Protein AF-A0A7C3J7W1-F1 (afdb_monomer_lite)

Secondary structure (DSSP, 8-state):
--GGGGS-HHHHTT-S-SSSEEEEHHHHHHHHHHHHHTT-EEEEEEEEEEETTEEEEGGGS----TT-----EEE-PPPSSS-HHHHHHHHHHHHHHHHHHHHHHHHHH-SS-EEEEEEEE---TTHHHHHHHHHHH--TTSEEE--TT---EEEEEEEESS--SS--TT-EEEEEEEE-STT-EEEEEEEEGGGTEEEEEEEEGGGEEEEEEEEE--HHHHHHHTTPEEETTHHHHHHSS----S---

Radius of gyration: 20.28 Å; chains: 1; bounding box: 46×48×58 Å

pLDDT: mean 83.49, std 15.48, range [36.56, 98.0]

Sequence (249 aa):
MYPIEVLPENLRAKSYSSRYIVLDFTNALLAVDLLAAAGWAVWSWEGRVLVANELRTLHHIRYETKNNDLLWRFEVQWQSEESWNEYVARAAEMSRMTLQQTQELLNRLTDRAVYFKIEAFPPHPYLEKIKAILAQNFSEKNHLTVEAVTETVPLVAATARKATRSFSTGQLVYIYSVYWGMNEQAKVVGRFRRKHRWIKGVCPIVSLDNFRPKIVYNPNIIKKLADETINSFIFPRFFAMPAASEADE

Foldseek 3Di:
DALLVLDDPVLSVQAPDPRFRKHFLVSQLVSLVSCLVQLKFFFKKFKWFDDPNDTDGCVVVDPCDVVNDPPTMDGDDDDLPDDSNRRSVVRSVVCNVSSVVVVVVVVVVDPTTMIMTIAIFHDFPCPNVLVVCCVPAPDPVQKHAQAPPDQKDKWKKWAFCPDDPFHHHRFIWTFQDFDPPDQGKTFIWGQRPVVRAIDIDIDRVVRIAPIDIDIDRDSRVSVNRHRPMGGSVVVCVVNRDPHPPPPPD

Structure (mmCIF, N/CA/C/O backbone):
data_AF-A0A7C3J7W1-F1
#
_entry.id   AF-A0A7C3J7W1-F1
#
loop_
_atom_site.group_PDB
_atom_site.id
_atom_site.type_symbol
_atom_site.label_atom_id
_atom_site.label_alt_id
_atom_site.label_comp_id
_atom_site.label_asym_id
_atom_site.label_entity_id
_atom_site.label_seq_id
_atom_site.pdbx_PDB_ins_code
_atom_site.Cartn_x
_atom_site.Cartn_y
_atom_site.Cartn_z
_atom_site.occupancy
_atom_site.B_iso_or_equiv
_atom_site.auth_seq_id
_atom_site.auth_comp_id
_atom_site.auth_asym_id
_atom_site.auth_atom_id
_atom_site.pdbx_PDB_model_num
ATOM 1 N N . MET A 1 1 ? 2.624 -12.691 1.956 1.00 51.03 1 MET A N 1
ATOM 2 C CA . MET A 1 1 ? 3.145 -13.009 0.615 1.00 51.03 1 MET A CA 1
ATOM 3 C C . MET A 1 1 ? 3.599 -11.695 -0.027 1.00 51.03 1 MET A C 1
ATOM 5 O O . MET A 1 1 ? 2.950 -10.674 0.173 1.00 51.03 1 MET A O 1
ATOM 9 N N . TYR A 1 2 ? 4.774 -11.641 -0.642 1.00 65.69 2 TYR A N 1
ATOM 10 C CA . TYR A 1 2 ? 5.313 -10.429 -1.278 1.00 65.69 2 TYR A CA 1
ATOM 11 C C . TYR A 1 2 ? 4.874 -10.374 -2.753 1.00 65.69 2 TYR A C 1
ATOM 13 O O . TYR A 1 2 ? 4.731 -11.432 -3.359 1.00 65.69 2 TYR A O 1
ATOM 21 N N . PRO A 1 3 ? 4.699 -9.192 -3.385 1.00 67.19 3 PRO A N 1
ATOM 22 C CA . PRO A 1 3 ? 4.270 -9.098 -4.791 1.00 67.19 3 PRO A CA 1
ATOM 23 C C . PRO A 1 3 ? 5.140 -9.910 -5.763 1.00 67.19 3 PRO A C 1
ATOM 25 O O . PRO A 1 3 ? 4.659 -10.436 -6.759 1.00 67.19 3 PRO A O 1
ATOM 28 N N . ILE A 1 4 ? 6.428 -10.061 -5.445 1.00 75.88 4 ILE A N 1
ATOM 29 C CA . ILE A 1 4 ? 7.381 -10.856 -6.224 1.00 75.88 4 ILE A CA 1
ATOM 30 C C . ILE A 1 4 ? 7.061 -12.366 -6.251 1.00 75.88 4 ILE A C 1
ATOM 32 O O . ILE A 1 4 ? 7.442 -13.065 -7.189 1.00 75.88 4 ILE A O 1
ATOM 36 N N . GLU A 1 5 ? 6.329 -12.877 -5.260 1.00 80.62 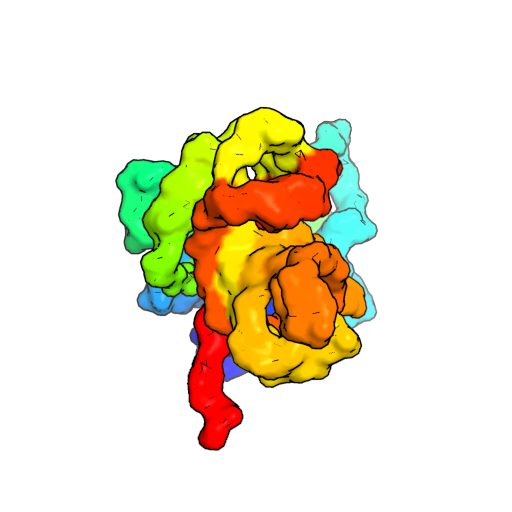5 GLU A N 1
ATOM 37 C CA . GLU A 1 5 ? 5.924 -14.287 -5.180 1.00 80.62 5 GLU A CA 1
ATOM 38 C C . GLU A 1 5 ? 4.798 -14.626 -6.170 1.00 80.62 5 GLU A C 1
ATOM 40 O O . GLU A 1 5 ? 4.592 -15.796 -6.481 1.00 80.62 5 GLU A O 1
ATOM 45 N N . VAL A 1 6 ? 4.122 -13.610 -6.716 1.00 78.88 6 VAL A N 1
ATOM 46 C CA . VAL A 1 6 ? 3.089 -13.755 -7.757 1.00 78.88 6 VAL A CA 1
ATOM 47 C C . VAL A 1 6 ? 3.712 -14.050 -9.121 1.00 78.88 6 VAL A C 1
ATOM 49 O O . VAL A 1 6 ? 3.080 -14.655 -9.983 1.00 78.88 6 VAL A O 1
ATOM 52 N N . LEU A 1 7 ? 4.962 -13.628 -9.333 1.00 84.12 7 LEU A N 1
ATOM 53 C CA . LEU A 1 7 ? 5.642 -13.837 -10.603 1.00 84.12 7 LEU A CA 1
ATOM 54 C C . LEU A 1 7 ? 6.106 -15.298 -10.741 1.00 84.12 7 LEU A C 1
ATOM 56 O O . LEU A 1 7 ? 6.576 -15.882 -9.752 1.00 84.12 7 LEU A O 1
ATOM 60 N N . PRO A 1 8 ? 6.050 -15.867 -11.964 1.00 87.31 8 PRO A N 1
ATOM 61 C CA . PRO A 1 8 ? 6.658 -17.154 -12.282 1.00 87.31 8 PRO A CA 1
ATOM 62 C C . PRO A 1 8 ? 8.126 -17.222 -11.842 1.00 87.31 8 PRO A C 1
ATOM 64 O O . PRO A 1 8 ? 8.843 -16.219 -11.884 1.00 87.31 8 PRO A O 1
ATOM 67 N N . GLU A 1 9 ? 8.591 -18.407 -11.437 1.00 88.50 9 GLU A N 1
ATOM 68 C CA . GLU A 1 9 ? 9.933 -18.604 -10.863 1.00 88.50 9 GLU A CA 1
ATOM 69 C C . GLU A 1 9 ? 11.056 -18.080 -11.772 1.00 88.50 9 GLU A C 1
ATOM 71 O O . GLU A 1 9 ? 11.971 -17.401 -11.308 1.00 88.50 9 GLU A O 1
ATOM 76 N N . ASN A 1 10 ? 10.944 -18.300 -13.084 1.00 89.00 10 ASN A N 1
ATOM 77 C CA . ASN A 1 10 ? 11.911 -17.821 -14.073 1.00 89.00 10 ASN A CA 1
ATOM 78 C C . ASN A 1 10 ? 12.010 -16.286 -14.139 1.00 89.00 10 ASN A C 1
ATOM 80 O O . ASN A 1 10 ? 13.062 -15.761 -14.497 1.00 89.00 10 ASN A O 1
ATOM 84 N N . LEU A 1 11 ? 10.932 -15.563 -13.831 1.00 87.88 11 LEU A N 1
ATOM 85 C CA . LEU A 1 11 ? 10.914 -14.102 -13.795 1.00 87.88 11 LEU A CA 1
ATOM 86 C C . LEU A 1 11 ? 11.359 -13.584 -12.425 1.00 87.88 11 LEU A C 1
ATOM 88 O O . LEU A 1 11 ? 12.126 -12.629 -12.343 1.00 87.88 11 LEU A O 1
ATOM 92 N N . ARG A 1 12 ? 10.955 -14.269 -11.352 1.00 87.69 12 ARG A N 1
ATOM 93 C CA . ARG A 1 12 ? 11.417 -14.009 -9.986 1.00 87.69 12 ARG A CA 1
ATOM 94 C C . ARG A 1 12 ? 12.936 -14.103 -9.868 1.00 87.69 12 ARG A C 1
ATOM 96 O O . ARG A 1 12 ? 13.549 -13.202 -9.307 1.00 87.69 12 ARG A O 1
ATOM 103 N N . ALA A 1 13 ? 13.540 -15.143 -10.443 1.00 88.25 13 ALA A N 1
ATOM 104 C CA . ALA A 1 13 ? 14.988 -15.358 -10.437 1.00 88.25 13 ALA A CA 1
ATOM 105 C C . ALA A 1 13 ? 15.775 -14.261 -11.177 1.00 88.25 13 ALA A C 1
ATOM 107 O O . ALA A 1 13 ? 16.958 -14.068 -10.914 1.00 88.25 13 ALA A O 1
ATOM 108 N N . LYS A 1 14 ? 15.122 -13.522 -12.084 1.00 88.50 14 LYS A N 1
ATOM 109 C CA . LYS A 1 14 ? 15.710 -12.365 -12.777 1.00 88.50 14 LYS A CA 1
ATOM 110 C C . LYS A 1 14 ? 15.598 -11.074 -11.975 1.00 88.50 14 LYS A C 1
ATOM 112 O O . LYS A 1 14 ? 16.162 -10.058 -12.381 1.00 88.50 14 LYS A O 1
ATOM 117 N N . SER A 1 15 ? 14.846 -11.077 -10.876 1.00 87.44 15 SER A N 1
ATOM 118 C CA . SER A 1 15 ? 14.685 -9.873 -10.087 1.00 87.44 15 SER A CA 1
ATOM 119 C C . SER A 1 15 ? 15.935 -9.568 -9.276 1.00 87.44 15 SER A C 1
ATOM 121 O O . SER A 1 15 ? 16.472 -10.421 -8.578 1.00 87.44 15 SER A O 1
ATOM 123 N N . TYR A 1 16 ? 16.361 -8.309 -9.306 1.00 83.69 16 TYR A N 1
ATOM 124 C CA . TYR A 1 16 ? 17.513 -7.844 -8.535 1.00 83.69 16 TYR A CA 1
ATOM 125 C C . TYR A 1 16 ? 17.173 -7.572 -7.055 1.00 83.69 16 TYR A C 1
ATOM 127 O O . TYR A 1 16 ? 17.985 -7.052 -6.292 1.00 83.69 16 TYR A O 1
ATOM 135 N N . SER A 1 17 ? 15.947 -7.862 -6.620 1.00 80.56 17 SER A N 1
ATOM 136 C CA . SER A 1 17 ? 15.544 -7.746 -5.224 1.00 80.56 17 SER A CA 1
ATOM 137 C C . SER A 1 17 ? 14.772 -8.987 -4.807 1.00 80.56 17 SER A C 1
ATOM 139 O O . SER A 1 17 ? 13.891 -9.444 -5.517 1.00 80.56 17 SER A O 1
ATOM 141 N N . SER A 1 18 ? 15.064 -9.502 -3.614 1.00 75.06 18 SER A N 1
ATOM 142 C CA . SER A 1 18 ? 14.285 -10.580 -2.993 1.00 75.06 18 SER A CA 1
ATOM 143 C C . SER A 1 18 ? 12.963 -10.098 -2.385 1.00 75.06 18 SER A C 1
ATOM 145 O O . SER A 1 18 ? 12.137 -10.910 -1.987 1.00 75.06 18 SER A O 1
ATOM 147 N N . ARG A 1 19 ? 12.762 -8.776 -2.286 1.00 70.62 19 ARG A N 1
ATOM 148 C CA . ARG A 1 19 ? 11.608 -8.159 -1.614 1.00 70.62 19 ARG A CA 1
ATOM 149 C C . ARG A 1 19 ? 10.673 -7.427 -2.572 1.00 70.62 19 ARG A C 1
ATOM 151 O O . ARG A 1 19 ? 9.467 -7.401 -2.346 1.00 70.62 19 ARG A O 1
ATOM 158 N N . TYR A 1 20 ? 11.227 -6.793 -3.599 1.00 83.00 20 TYR A N 1
ATOM 159 C CA . TYR A 1 20 ? 10.482 -5.997 -4.572 1.00 83.00 20 TYR A CA 1
ATOM 160 C C . TYR A 1 20 ? 10.655 -6.584 -5.967 1.00 83.00 20 TYR A C 1
ATOM 162 O O . TYR A 1 20 ? 11.687 -7.174 -6.255 1.00 83.00 20 TYR A O 1
ATOM 170 N N . ILE A 1 21 ? 9.692 -6.357 -6.857 1.00 86.69 21 ILE A N 1
ATOM 171 C CA . ILE A 1 21 ? 9.855 -6.699 -8.271 1.00 86.69 21 ILE A CA 1
ATOM 172 C C . ILE A 1 21 ? 10.777 -5.650 -8.887 1.00 86.69 21 ILE A C 1
ATOM 174 O O . ILE A 1 21 ? 10.334 -4.547 -9.170 1.00 86.69 21 ILE A O 1
ATOM 178 N N . VAL A 1 22 ? 12.061 -5.959 -9.044 1.00 90.38 22 VAL A N 1
ATOM 179 C CA . VAL A 1 22 ? 13.037 -5.091 -9.723 1.00 90.38 22 VAL A CA 1
ATOM 180 C C . VAL A 1 22 ? 13.587 -5.812 -10.944 1.00 90.38 22 VAL A C 1
ATOM 182 O O . VAL A 1 22 ? 14.320 -6.783 -10.774 1.00 90.38 22 VAL A O 1
ATOM 185 N N . LEU A 1 23 ? 13.212 -5.379 -12.146 1.00 91.94 23 LEU A N 1
ATOM 186 C CA . LEU A 1 23 ? 13.466 -6.083 -13.413 1.00 91.94 23 LEU A CA 1
ATOM 187 C C . LEU A 1 23 ? 13.994 -5.120 -14.483 1.00 91.94 23 LEU A C 1
ATOM 189 O O . LEU A 1 23 ? 13.759 -3.921 -14.386 1.00 91.94 23 LEU A O 1
ATOM 193 N N . ASP A 1 24 ? 14.701 -5.623 -15.498 1.00 94.19 24 ASP A N 1
ATOM 194 C CA . ASP A 1 24 ? 14.988 -4.828 -16.704 1.00 94.19 24 ASP A CA 1
ATOM 195 C C . ASP A 1 24 ? 13.696 -4.474 -17.461 1.00 94.19 24 ASP A C 1
ATOM 197 O O . ASP A 1 24 ? 12.627 -4.995 -17.152 1.00 94.19 24 ASP A O 1
ATOM 201 N N . PHE A 1 25 ? 13.785 -3.594 -18.460 1.00 95.00 25 PHE A N 1
ATOM 202 C CA . PHE A 1 25 ? 12.626 -3.112 -19.217 1.00 95.00 25 PHE A CA 1
ATOM 203 C C . PHE A 1 25 ? 11.728 -4.223 -19.780 1.00 95.00 25 PHE A C 1
ATOM 205 O O . PHE A 1 25 ? 10.517 -4.219 -19.556 1.00 95.00 25 PHE A O 1
ATOM 212 N N . THR A 1 26 ? 12.310 -5.191 -20.489 1.00 96.56 26 THR A N 1
ATOM 213 C CA . THR A 1 26 ? 11.551 -6.261 -21.150 1.00 96.56 26 THR A CA 1
ATOM 214 C C . THR A 1 26 ? 10.836 -7.131 -20.122 1.00 96.56 26 THR A C 1
ATOM 216 O O . THR A 1 26 ? 9.650 -7.431 -20.260 1.00 96.56 26 THR A O 1
ATOM 219 N N . ASN A 1 27 ? 11.542 -7.514 -19.057 1.00 95.94 27 ASN A N 1
ATOM 220 C CA . ASN A 1 27 ? 10.974 -8.315 -17.982 1.00 95.94 27 ASN A CA 1
ATOM 221 C C . ASN A 1 27 ? 9.975 -7.506 -17.129 1.00 95.94 27 ASN A C 1
ATOM 223 O O . ASN A 1 27 ? 9.023 -8.083 -16.611 1.00 95.94 27 ASN A O 1
ATOM 227 N N . ALA A 1 28 ? 10.146 -6.187 -17.011 1.00 95.06 28 ALA A N 1
ATOM 228 C CA . ALA A 1 28 ? 9.213 -5.290 -16.336 1.00 95.06 28 ALA A CA 1
ATOM 229 C C . ALA A 1 28 ? 7.872 -5.202 -17.079 1.00 95.06 28 ALA A C 1
ATOM 231 O O . ALA A 1 28 ? 6.830 -5.355 -16.447 1.00 95.06 28 ALA A O 1
ATOM 232 N N . LEU A 1 29 ? 7.880 -5.043 -18.408 1.00 97.06 29 LEU A N 1
ATOM 233 C CA . LEU A 1 29 ? 6.653 -5.090 -19.214 1.00 97.06 29 LEU A CA 1
ATOM 234 C C . LEU A 1 29 ? 5.936 -6.438 -19.069 1.00 97.06 29 LEU A C 1
ATOM 236 O O . LEU A 1 29 ? 4.740 -6.473 -18.790 1.00 97.06 29 LEU A O 1
ATOM 240 N N . LEU A 1 30 ? 6.685 -7.543 -19.151 1.00 96.06 30 LEU A N 1
ATOM 241 C CA . LEU A 1 30 ? 6.126 -8.878 -18.937 1.00 96.06 30 LEU A CA 1
ATOM 242 C C . LEU A 1 30 ? 5.522 -9.031 -17.531 1.00 96.06 30 LEU A C 1
ATOM 244 O O . LEU A 1 30 ? 4.460 -9.628 -17.376 1.00 96.06 30 LEU A O 1
ATOM 248 N N . ALA A 1 31 ? 6.174 -8.489 -16.500 1.00 94.00 31 ALA A N 1
ATOM 249 C CA . ALA A 1 31 ? 5.639 -8.507 -15.143 1.00 94.00 31 ALA A CA 1
ATOM 250 C C . ALA A 1 31 ? 4.326 -7.720 -15.039 1.00 94.00 31 ALA A C 1
ATOM 252 O O . ALA A 1 31 ? 3.397 -8.208 -14.402 1.00 94.00 31 ALA A O 1
ATOM 253 N N . VAL A 1 32 ? 4.223 -6.548 -15.681 1.00 95.38 32 VAL A N 1
ATOM 254 C CA . VAL A 1 32 ? 2.973 -5.768 -15.742 1.00 95.38 32 VAL A CA 1
ATOM 255 C C . VAL A 1 32 ? 1.844 -6.599 -16.352 1.00 95.38 32 VAL A C 1
ATOM 257 O O . VAL A 1 32 ? 0.756 -6.653 -15.781 1.00 95.38 32 VAL A O 1
ATOM 260 N N . ASP A 1 33 ? 2.111 -7.295 -17.457 1.00 95.56 33 ASP A N 1
ATOM 261 C CA . ASP A 1 33 ? 1.120 -8.132 -18.140 1.00 95.56 33 ASP A CA 1
ATOM 262 C C . ASP A 1 33 ? 0.659 -9.310 -17.281 1.00 95.56 33 ASP A C 1
ATOM 264 O O . ASP A 1 33 ? -0.541 -9.559 -17.151 1.00 95.56 33 ASP A O 1
ATOM 268 N N . LEU A 1 34 ? 1.605 -10.014 -16.656 1.00 92.69 34 LEU A N 1
ATOM 269 C CA . LEU A 1 34 ? 1.312 -11.157 -15.793 1.00 92.69 34 LEU A CA 1
ATOM 270 C C . LEU A 1 34 ? 0.530 -10.744 -14.542 1.00 92.69 34 LEU A C 1
ATOM 272 O O . LEU A 1 34 ? -0.404 -11.438 -14.145 1.00 92.69 34 LEU A O 1
ATOM 276 N N . LEU A 1 35 ? 0.881 -9.608 -13.937 1.00 91.88 35 LEU A N 1
ATOM 277 C CA . LEU A 1 35 ? 0.163 -9.060 -12.788 1.00 91.88 35 LEU A CA 1
ATOM 278 C C . LEU A 1 35 ? -1.268 -8.682 -13.174 1.00 91.88 35 LEU A C 1
ATOM 280 O O . LEU A 1 35 ? -2.208 -9.102 -12.501 1.00 91.88 35 LEU A O 1
ATOM 284 N N . ALA A 1 36 ? -1.445 -7.967 -14.285 1.00 93.38 36 ALA A N 1
ATOM 285 C CA . ALA A 1 36 ? -2.766 -7.584 -14.769 1.00 93.38 36 ALA A CA 1
ATOM 286 C C . ALA A 1 36 ? -3.639 -8.809 -15.083 1.00 93.38 36 ALA A C 1
ATOM 288 O O . ALA A 1 36 ? -4.796 -8.865 -14.670 1.00 93.38 36 ALA A O 1
ATOM 289 N N . ALA A 1 37 ? -3.070 -9.828 -15.738 1.00 91.00 37 ALA A N 1
ATOM 290 C CA . ALA A 1 37 ? -3.754 -11.091 -16.018 1.00 91.00 37 ALA A CA 1
ATOM 291 C C . ALA A 1 37 ? -4.154 -11.848 -14.737 1.00 91.00 37 ALA A C 1
ATOM 293 O O . ALA A 1 37 ? -5.185 -12.516 -14.712 1.00 91.00 37 ALA A O 1
ATOM 294 N N . ALA A 1 38 ? -3.378 -11.709 -13.658 1.00 87.69 38 ALA A N 1
ATOM 295 C CA . ALA A 1 38 ? -3.698 -12.248 -12.338 1.00 87.69 38 ALA A CA 1
ATOM 296 C C . ALA A 1 38 ? -4.688 -11.373 -11.535 1.00 87.69 38 ALA A C 1
ATOM 298 O O . ALA A 1 38 ? -4.980 -11.681 -10.378 1.00 87.69 38 ALA A O 1
ATOM 299 N N . GLY A 1 39 ? -5.185 -10.271 -12.108 1.00 88.62 39 GLY A N 1
ATOM 300 C CA . GLY A 1 39 ? -6.090 -9.331 -11.444 1.00 88.62 39 GLY A CA 1
ATOM 301 C C . GLY A 1 39 ? -5.401 -8.367 -10.475 1.00 88.62 39 GLY A C 1
ATOM 302 O O . GLY A 1 39 ? -6.080 -7.746 -9.657 1.00 88.62 39 GLY A O 1
ATOM 303 N N . TRP A 1 40 ? -4.072 -8.244 -10.532 1.00 90.00 40 TRP A N 1
ATOM 304 C CA . TRP A 1 40 ? -3.300 -7.317 -9.708 1.00 90.00 40 TRP A CA 1
ATOM 305 C C . TRP A 1 40 ? -3.162 -5.961 -10.397 1.00 90.00 40 TRP A C 1
ATOM 307 O O . TRP A 1 40 ? -2.763 -5.874 -11.556 1.00 90.00 40 TRP A O 1
ATOM 317 N N . ALA A 1 41 ? -3.428 -4.885 -9.661 1.00 89.31 41 ALA A N 1
ATOM 318 C CA . ALA A 1 41 ? -3.269 -3.529 -10.167 1.00 89.31 41 ALA A CA 1
ATOM 319 C C . ALA A 1 41 ? -1.825 -3.052 -9.970 1.00 89.31 41 ALA A C 1
ATOM 321 O O . ALA A 1 41 ? -1.357 -2.938 -8.833 1.00 89.31 41 ALA A O 1
ATOM 322 N N . VAL A 1 42 ? -1.124 -2.737 -11.062 1.00 89.69 42 VAL A N 1
ATOM 323 C CA . VAL A 1 42 ? 0.202 -2.098 -11.019 1.00 89.69 42 VAL A CA 1
ATOM 324 C C . VAL A 1 42 ? 0.032 -0.616 -10.697 1.00 89.69 42 VAL A C 1
ATOM 326 O O . VAL A 1 42 ? -0.175 0.211 -11.578 1.00 89.69 42 VAL A O 1
ATOM 329 N N . TRP A 1 43 ? 0.061 -0.284 -9.409 1.00 83.06 43 TRP A N 1
ATOM 330 C CA . TRP A 1 43 ? -0.249 1.067 -8.939 1.00 83.06 43 TRP A CA 1
ATOM 331 C C . TRP A 1 43 ? 0.932 2.030 -9.040 1.00 83.06 43 TRP A C 1
ATOM 333 O O . TRP A 1 43 ? 0.711 3.235 -9.110 1.00 83.06 43 TRP A O 1
ATOM 343 N N . SER A 1 44 ? 2.175 1.539 -9.006 1.00 84.81 44 SER A N 1
ATOM 344 C CA . SER A 1 44 ? 3.338 2.406 -9.145 1.00 84.81 44 SER A CA 1
ATOM 345 C C . SER A 1 44 ? 4.557 1.684 -9.699 1.00 84.81 44 SER A C 1
ATOM 347 O O . SER A 1 44 ? 4.703 0.465 -9.566 1.00 84.81 44 SER A O 1
ATOM 349 N N . TRP A 1 45 ? 5.462 2.450 -10.300 1.00 86.38 45 TRP A N 1
ATOM 350 C CA . TRP A 1 45 ? 6.794 1.967 -10.628 1.00 86.38 45 TRP A CA 1
ATOM 351 C C . TRP A 1 45 ? 7.841 3.073 -10.466 1.00 86.38 45 TRP A C 1
ATOM 353 O O . TRP A 1 45 ? 7.533 4.268 -10.459 1.00 86.38 45 TRP A O 1
ATOM 363 N N . GLU A 1 46 ? 9.093 2.654 -10.295 1.00 85.50 46 GLU A N 1
ATOM 364 C CA . GLU A 1 46 ? 10.243 3.532 -10.097 1.00 85.50 46 GLU A CA 1
ATOM 365 C C . GLU A 1 46 ? 11.437 3.076 -10.948 1.00 85.50 46 GLU A C 1
ATOM 367 O O . GLU A 1 46 ? 11.875 1.927 -10.849 1.00 85.50 46 GLU A O 1
ATOM 372 N N . GLY A 1 47 ? 11.997 3.987 -11.749 1.00 79.06 47 GLY A N 1
ATOM 373 C CA . GLY A 1 47 ? 13.225 3.739 -12.511 1.00 79.06 47 GLY A CA 1
ATOM 374 C C . GLY A 1 47 ? 14.473 3.692 -11.617 1.00 79.06 47 GLY A C 1
ATOM 375 O O . GLY A 1 47 ? 14.632 4.479 -10.683 1.00 79.06 47 GLY A O 1
ATOM 376 N N . ARG A 1 48 ? 15.392 2.769 -11.898 1.00 79.81 48 ARG A N 1
ATOM 377 C CA . ARG A 1 48 ? 16.656 2.553 -11.178 1.00 79.81 48 ARG A CA 1
ATOM 378 C C . ARG A 1 48 ? 17.783 2.327 -12.176 1.00 79.81 48 ARG A C 1
ATOM 380 O O . ARG A 1 48 ? 17.591 1.648 -13.175 1.00 79.81 48 ARG A O 1
ATOM 387 N N . VAL A 1 49 ? 18.966 2.861 -11.895 1.00 73.50 49 VAL A N 1
ATOM 388 C CA . VAL A 1 49 ? 20.151 2.657 -12.740 1.00 73.50 49 VAL A CA 1
ATOM 389 C C . VAL A 1 49 ? 21.170 1.846 -11.961 1.00 73.50 49 VAL A C 1
ATOM 391 O O . VAL A 1 49 ? 21.458 2.136 -10.797 1.00 73.50 49 VAL A O 1
ATOM 394 N N . LEU A 1 50 ? 21.714 0.817 -12.602 1.00 69.50 50 LEU A N 1
ATOM 395 C CA . LEU A 1 50 ? 22.767 0.002 -12.014 1.00 69.50 50 LEU A CA 1
ATOM 396 C C . LEU A 1 50 ? 24.115 0.716 -12.172 1.00 69.50 50 LEU A C 1
ATOM 398 O O . LEU A 1 50 ? 24.498 1.102 -13.277 1.00 69.50 50 LEU A O 1
ATOM 402 N N . VAL A 1 51 ? 24.846 0.895 -11.071 1.00 65.81 51 VAL A N 1
ATOM 403 C CA . VAL A 1 51 ? 26.182 1.506 -11.082 1.00 65.81 51 VAL A CA 1
ATOM 404 C C . VAL A 1 51 ? 27.148 0.565 -10.382 1.00 65.81 51 VAL A C 1
ATOM 406 O O . VAL A 1 51 ? 26.976 0.295 -9.201 1.00 65.81 51 VAL A O 1
ATOM 409 N N . ALA A 1 52 ? 28.165 0.081 -11.103 1.00 56.03 52 ALA A N 1
ATOM 410 C CA . ALA A 1 52 ? 29.277 -0.694 -10.538 1.00 56.03 52 ALA A CA 1
ATOM 411 C C . ALA A 1 52 ? 28.834 -1.842 -9.597 1.00 56.03 52 ALA A C 1
ATOM 413 O O . ALA A 1 52 ? 29.317 -1.951 -8.475 1.00 56.03 52 ALA A O 1
ATOM 414 N N . ASN A 1 53 ? 27.905 -2.689 -10.060 1.00 56.66 53 ASN A N 1
ATOM 415 C CA . ASN A 1 53 ? 27.301 -3.816 -9.324 1.00 56.66 53 ASN A CA 1
ATOM 416 C C . ASN A 1 53 ? 26.394 -3.451 -8.132 1.00 56.66 53 ASN A C 1
ATOM 418 O O . ASN A 1 53 ? 25.863 -4.346 -7.474 1.00 56.66 53 ASN A O 1
ATOM 422 N N . GLU A 1 54 ? 26.125 -2.168 -7.890 1.00 59.66 54 GLU A N 1
ATOM 423 C CA . GLU A 1 54 ? 25.131 -1.713 -6.917 1.00 59.66 54 GLU A CA 1
ATOM 424 C C . GLU A 1 54 ? 23.887 -1.170 -7.627 1.00 59.66 54 GLU A C 1
ATOM 426 O O . GLU A 1 54 ? 23.962 -0.267 -8.468 1.00 59.66 54 GLU A O 1
ATOM 431 N N . LEU A 1 55 ? 22.706 -1.675 -7.251 1.00 57.66 55 LEU A N 1
ATOM 432 C CA . LEU A 1 55 ? 21.460 -0.996 -7.594 1.00 57.66 55 LEU A CA 1
ATOM 433 C C . LEU A 1 55 ? 21.339 0.251 -6.733 1.00 57.66 55 LEU A C 1
ATOM 435 O O . LEU A 1 55 ? 21.028 0.172 -5.543 1.00 57.66 55 LEU A O 1
ATOM 439 N N . ARG A 1 56 ? 21.524 1.412 -7.352 1.00 54.66 56 ARG A N 1
ATOM 440 C CA . ARG A 1 56 ? 21.191 2.680 -6.719 1.00 54.66 56 ARG A CA 1
ATOM 441 C C . ARG A 1 56 ? 19.845 3.145 -7.234 1.00 54.66 56 ARG A C 1
ATOM 443 O O . ARG A 1 56 ? 19.582 3.208 -8.433 1.00 54.66 56 ARG A O 1
ATOM 450 N N . THR A 1 57 ? 18.967 3.459 -6.293 1.00 51.28 57 THR A N 1
ATOM 451 C CA . THR A 1 57 ? 17.724 4.157 -6.588 1.00 51.28 57 THR A CA 1
ATOM 452 C C . THR A 1 57 ? 18.060 5.466 -7.306 1.00 51.28 57 THR A C 1
ATOM 454 O O . THR A 1 57 ? 18.931 6.195 -6.828 1.00 51.28 57 THR A O 1
ATOM 457 N N . LEU A 1 58 ? 17.394 5.796 -8.419 1.00 47.72 58 LEU A N 1
ATOM 458 C CA . LEU A 1 58 ? 17.675 7.038 -9.160 1.00 47.72 58 LEU A CA 1
ATOM 459 C C . LEU A 1 58 ? 17.464 8.300 -8.309 1.00 47.72 58 LEU A C 1
ATOM 461 O O . LEU A 1 58 ? 18.097 9.312 -8.571 1.00 47.72 58 LEU A O 1
ATOM 465 N N . HIS A 1 59 ? 16.696 8.236 -7.215 1.00 36.56 59 HIS A N 1
ATOM 466 C CA . HIS A 1 59 ? 16.659 9.306 -6.209 1.00 36.56 59 HIS A CA 1
ATOM 467 C C . HIS A 1 59 ? 18.051 9.719 -5.687 1.00 36.56 59 HIS A C 1
ATOM 469 O O . HIS A 1 59 ? 18.243 10.874 -5.319 1.00 36.56 59 HIS A O 1
ATOM 475 N N . HIS A 1 60 ? 19.018 8.794 -5.661 1.00 39.03 60 HIS A N 1
ATOM 476 C CA . HIS A 1 60 ? 20.402 9.051 -5.250 1.00 39.03 60 HIS A CA 1
ATOM 477 C C . HIS A 1 60 ? 21.310 9.476 -6.412 1.00 39.03 60 HIS A C 1
ATOM 479 O O . HIS A 1 60 ? 22.370 10.050 -6.171 1.00 39.03 60 HIS A O 1
ATOM 485 N N . ILE A 1 61 ? 20.914 9.214 -7.660 1.00 45.81 61 ILE A N 1
ATOM 486 C CA . ILE A 1 61 ? 21.595 9.703 -8.862 1.00 45.81 61 ILE A CA 1
ATOM 487 C C . ILE A 1 61 ? 20.738 10.847 -9.397 1.00 45.81 61 ILE A C 1
ATOM 489 O O . ILE A 1 61 ? 19.953 10.690 -10.328 1.00 45.81 61 ILE A O 1
ATOM 493 N N . ARG A 1 62 ? 20.832 11.996 -8.728 1.00 44.69 62 ARG A N 1
ATOM 494 C CA . ARG A 1 62 ? 20.112 13.210 -9.110 1.00 44.69 62 ARG A CA 1
ATOM 495 C C . ARG A 1 62 ? 20.581 13.640 -10.504 1.00 44.69 62 ARG A C 1
ATOM 497 O O . ARG A 1 62 ? 21.615 14.284 -10.644 1.00 44.69 62 ARG A O 1
ATOM 504 N N . TYR A 1 63 ? 19.830 13.281 -11.538 1.00 46.69 63 TYR A N 1
ATOM 505 C CA . TYR A 1 63 ? 19.894 13.989 -12.810 1.00 46.69 63 TYR A CA 1
ATOM 506 C C . TYR A 1 63 ? 19.013 15.225 -12.644 1.00 46.69 63 TYR A C 1
ATOM 508 O O . TYR A 1 63 ? 17.807 15.172 -12.876 1.00 46.69 63 TYR A O 1
ATOM 516 N N . GLU A 1 64 ? 19.593 16.314 -12.137 1.00 39.38 64 GLU A N 1
ATOM 517 C CA . GLU A 1 64 ? 18.933 17.618 -12.165 1.00 39.38 64 GLU A CA 1
ATOM 518 C C . GLU A 1 64 ? 18.751 18.003 -13.635 1.00 39.38 64 GLU A C 1
ATOM 520 O O . GLU A 1 64 ? 19.687 18.398 -14.331 1.00 39.38 64 GLU A O 1
ATOM 525 N N . THR A 1 65 ? 17.530 17.839 -14.142 1.00 45.88 65 THR A N 1
ATOM 526 C CA . THR A 1 65 ? 17.125 18.565 -15.342 1.00 45.88 65 THR A CA 1
ATOM 527 C C . THR A 1 65 ? 17.131 20.057 -14.994 1.00 45.88 65 THR A C 1
ATOM 529 O O . THR A 1 65 ? 16.956 20.433 -13.833 1.00 45.88 65 THR A O 1
ATOM 532 N N . LYS A 1 66 ? 17.315 20.940 -15.985 1.00 43.69 66 LYS A N 1
ATOM 533 C CA . LYS A 1 66 ? 17.368 22.404 -15.772 1.00 43.69 66 LYS A CA 1
ATOM 534 C C . LYS A 1 66 ? 16.141 22.993 -15.042 1.00 43.69 66 LYS A C 1
ATOM 536 O O . LYS A 1 66 ? 16.215 24.133 -14.601 1.00 43.69 66 LYS A O 1
ATOM 541 N N . ASN A 1 67 ? 15.057 22.224 -14.893 1.00 43.62 67 ASN A N 1
ATOM 542 C CA . ASN A 1 67 ? 13.792 22.650 -14.295 1.00 43.62 67 ASN A CA 1
ATOM 543 C C . ASN A 1 67 ? 13.494 22.026 -12.918 1.00 43.62 67 ASN A C 1
ATOM 545 O O . ASN A 1 67 ? 12.425 22.273 -12.376 1.00 43.62 67 ASN A O 1
ATOM 549 N N . ASN A 1 68 ? 14.414 21.260 -12.317 1.00 44.31 68 ASN A N 1
ATOM 550 C CA . ASN A 1 68 ? 14.241 20.683 -10.971 1.00 44.31 68 ASN A CA 1
ATOM 551 C C . ASN A 1 68 ? 13.088 19.655 -10.819 1.00 44.31 68 ASN A C 1
ATOM 553 O O . ASN A 1 68 ? 12.745 19.279 -9.696 1.00 44.31 68 ASN A O 1
ATOM 557 N N . ASP A 1 69 ? 12.523 19.156 -11.923 1.00 39.00 69 ASP A N 1
ATOM 558 C CA . ASP A 1 69 ? 11.451 18.154 -11.903 1.00 39.00 69 ASP A CA 1
ATOM 559 C C . ASP A 1 69 ? 12.010 16.734 -11.681 1.00 39.00 69 ASP A C 1
ATOM 561 O O . ASP A 1 69 ? 12.771 16.193 -12.488 1.00 39.00 69 ASP A O 1
ATOM 565 N N . LEU A 1 70 ? 11.615 16.114 -10.564 1.00 46.31 70 LEU A N 1
ATOM 566 C CA . LEU A 1 70 ? 11.915 14.725 -10.193 1.00 46.31 70 LEU A CA 1
ATOM 567 C C . LEU A 1 70 ? 10.923 13.773 -10.882 1.00 46.31 70 LEU A C 1
ATOM 569 O O . LEU A 1 70 ? 9.882 13.432 -10.328 1.00 46.31 70 LEU A O 1
ATOM 573 N N . LEU A 1 71 ? 11.247 13.329 -12.093 1.00 51.88 71 LEU A N 1
ATOM 574 C CA . LEU A 1 71 ? 10.324 12.603 -12.973 1.00 51.88 71 LEU A CA 1
ATOM 575 C C . LEU A 1 71 ? 10.623 11.095 -13.042 1.00 51.88 71 LEU A C 1
ATOM 577 O O . LEU A 1 71 ? 10.964 10.593 -14.103 1.00 51.88 71 LEU A O 1
ATOM 581 N N . TRP A 1 72 ? 10.545 10.345 -11.934 1.00 64.62 72 TRP A N 1
ATOM 582 C CA . TRP A 1 72 ? 10.894 8.902 -11.989 1.00 64.62 72 TRP A CA 1
ATOM 583 C C . TRP A 1 72 ? 10.014 7.957 -11.175 1.00 64.62 72 TRP A C 1
ATOM 585 O O . TRP A 1 72 ? 10.281 6.756 -11.158 1.00 64.62 72 TRP A O 1
ATOM 595 N N . ARG A 1 73 ? 8.976 8.479 -10.514 1.00 72.94 73 ARG A N 1
ATOM 596 C CA . ARG A 1 73 ? 7.948 7.670 -9.861 1.00 72.94 73 ARG A CA 1
ATOM 597 C C . ARG A 1 73 ? 6.618 7.961 -10.525 1.00 72.94 73 ARG A C 1
ATOM 599 O O . ARG A 1 73 ? 6.155 9.098 -10.501 1.00 72.94 73 ARG A O 1
ATOM 606 N N . PHE A 1 74 ? 6.026 6.931 -11.101 1.00 78.75 74 PHE A N 1
ATOM 607 C CA . PHE A 1 74 ? 4.691 6.999 -11.663 1.00 78.75 74 PHE A CA 1
ATOM 608 C C . PHE A 1 74 ? 3.720 6.324 -10.703 1.00 78.75 74 PHE A C 1
ATOM 610 O O . PHE A 1 74 ? 4.023 5.246 -10.196 1.00 78.75 74 PHE A O 1
ATOM 617 N N . GLU A 1 75 ? 2.580 6.958 -10.442 1.00 81.50 75 GLU A N 1
ATOM 618 C CA . GLU A 1 75 ? 1.503 6.387 -9.638 1.00 81.50 75 GLU A CA 1
ATOM 619 C C . GLU A 1 75 ? 0.188 6.481 -10.410 1.00 81.50 75 GLU A C 1
ATOM 621 O O . GLU A 1 75 ? -0.192 7.552 -10.886 1.00 81.50 75 GLU A O 1
ATOM 626 N N . VAL A 1 76 ? -0.525 5.363 -10.505 1.00 81.00 76 VAL A N 1
ATOM 627 C CA . VAL A 1 76 ? -1.894 5.322 -11.010 1.00 81.00 76 VAL A CA 1
ATOM 628 C C . VAL A 1 76 ? -2.818 5.367 -9.809 1.00 81.00 76 VAL A C 1
ATOM 630 O O . VAL A 1 76 ? -2.851 4.442 -9.002 1.00 81.00 76 VAL A O 1
ATOM 633 N N . GLN A 1 77 ? -3.580 6.448 -9.684 1.00 79.25 77 GLN A N 1
ATOM 634 C CA . GLN A 1 77 ? -4.621 6.524 -8.668 1.00 79.25 77 GLN A CA 1
ATOM 635 C C . GLN A 1 77 ? -5.878 5.814 -9.151 1.00 79.25 77 GLN A C 1
ATOM 637 O O . GLN A 1 77 ? -6.276 5.954 -10.311 1.00 79.25 77 GLN A O 1
ATOM 642 N N . TRP A 1 78 ? -6.496 5.063 -8.245 1.00 74.69 78 TRP A N 1
ATOM 643 C CA . TRP A 1 78 ? -7.797 4.452 -8.470 1.00 74.69 78 TRP A CA 1
ATOM 644 C C . TRP A 1 78 ? -8.907 5.506 -8.359 1.00 74.69 78 TRP A C 1
ATOM 646 O O . TRP A 1 78 ? -8.910 6.316 -7.433 1.00 74.69 78 TRP A O 1
ATOM 656 N N . GLN A 1 79 ? -9.845 5.491 -9.297 1.00 78.38 79 GLN A N 1
ATOM 657 C CA . GLN A 1 79 ? -10.991 6.385 -9.397 1.00 78.38 79 GLN A CA 1
ATOM 658 C C . GLN A 1 79 ? -12.211 5.749 -8.718 1.00 78.38 79 GLN A C 1
ATOM 660 O O . GLN A 1 79 ? -12.382 4.529 -8.688 1.00 78.38 79 GLN A O 1
ATOM 665 N N . SER A 1 80 ? -13.076 6.568 -8.118 1.00 69.56 80 SER A N 1
ATOM 666 C CA . SER A 1 80 ? -14.223 6.069 -7.348 1.00 69.56 80 SER A CA 1
ATOM 667 C C . SER A 1 80 ? -15.218 5.281 -8.198 1.00 69.56 80 SER A C 1
ATOM 669 O O . SER A 1 80 ? -15.754 4.285 -7.712 1.00 69.56 80 SER A O 1
ATOM 671 N N . GLU A 1 81 ? -15.427 5.710 -9.442 1.00 83.25 81 GLU A N 1
ATOM 672 C CA . GLU A 1 81 ? -16.460 5.187 -10.344 1.00 83.25 81 GLU A CA 1
ATOM 673 C C . GLU A 1 81 ? -16.032 3.937 -11.118 1.00 83.25 81 GLU A C 1
ATOM 675 O O . GLU A 1 81 ? -16.888 3.212 -11.614 1.00 83.25 81 GLU A O 1
ATOM 680 N N . GLU A 1 82 ? -14.731 3.650 -11.197 1.00 83.38 82 GLU A N 1
ATOM 681 C CA . GLU A 1 82 ? -14.249 2.491 -11.944 1.00 83.38 82 GLU A CA 1
ATOM 682 C C . GLU A 1 82 ? -14.282 1.215 -11.086 1.00 83.38 82 GLU A C 1
ATOM 684 O O . GLU A 1 82 ? -13.954 1.205 -9.886 1.00 83.38 82 GLU A O 1
ATOM 689 N N . SER A 1 83 ? -14.655 0.109 -11.724 1.00 86.44 83 SER A N 1
ATOM 690 C CA . SER A 1 83 ? -14.544 -1.233 -11.163 1.00 86.44 83 SER A CA 1
ATOM 691 C C . SER A 1 83 ? -13.077 -1.633 -10.979 1.00 86.44 83 SER A C 1
ATOM 693 O O . SER A 1 83 ? -12.158 -1.057 -11.564 1.00 86.44 83 SER A O 1
ATOM 695 N N . TRP A 1 84 ? -12.830 -2.667 -10.170 1.00 86.00 84 TRP A N 1
ATOM 696 C CA . TRP A 1 84 ? -11.468 -3.175 -9.985 1.00 86.00 84 TRP A CA 1
ATOM 697 C C . TRP A 1 84 ? -10.837 -3.663 -11.296 1.00 86.00 84 TRP A C 1
ATOM 699 O O . TRP A 1 84 ? -9.672 -3.384 -11.553 1.00 86.00 84 TRP A O 1
ATOM 709 N N . ASN A 1 85 ? -11.602 -4.352 -12.145 1.00 90.00 85 ASN A N 1
ATOM 710 C CA . ASN A 1 85 ? -11.082 -4.872 -13.410 1.00 90.00 85 ASN A CA 1
ATOM 711 C C . ASN A 1 85 ? -10.724 -3.742 -14.387 1.00 90.00 85 ASN A C 1
ATOM 713 O O . ASN A 1 85 ? -9.683 -3.815 -15.039 1.00 90.00 85 ASN A O 1
ATOM 717 N N . GLU A 1 86 ? -11.543 -2.687 -14.453 1.00 91.44 86 GLU A N 1
ATOM 718 C CA . GLU A 1 86 ? -11.235 -1.485 -15.241 1.00 91.44 86 GLU A CA 1
ATOM 719 C C . GLU A 1 86 ? -9.966 -0.804 -14.727 1.00 91.44 86 GLU A C 1
ATOM 721 O O . GLU A 1 86 ? -9.080 -0.476 -15.517 1.00 91.44 86 GLU A O 1
ATOM 726 N N . TYR A 1 87 ? -9.822 -0.689 -13.405 1.00 89.81 87 TYR A N 1
ATOM 727 C CA . TYR A 1 87 ? -8.616 -0.139 -12.799 1.00 89.81 87 TYR A CA 1
ATOM 728 C C . TYR A 1 87 ? -7.369 -0.962 -13.100 1.00 89.81 87 TYR A C 1
ATOM 730 O O . TYR A 1 87 ? -6.347 -0.392 -13.466 1.00 89.81 87 TYR A O 1
ATOM 738 N N . VAL A 1 88 ? -7.433 -2.290 -12.980 1.00 90.75 88 VAL A N 1
ATOM 739 C CA . VAL A 1 88 ? -6.313 -3.184 -13.309 1.00 90.75 88 VAL A CA 1
ATOM 740 C C . VAL A 1 88 ? -5.889 -2.996 -14.765 1.00 90.75 88 VAL A C 1
ATOM 742 O O . VAL A 1 88 ? -4.700 -2.820 -15.036 1.00 90.75 88 VAL A O 1
ATOM 745 N N . ALA A 1 89 ? -6.850 -2.976 -15.694 1.00 94.56 89 ALA A N 1
ATOM 746 C CA . ALA A 1 89 ? -6.580 -2.785 -17.115 1.00 94.56 89 ALA A CA 1
ATOM 747 C C . ALA A 1 89 ? -5.938 -1.417 -17.394 1.00 94.56 89 ALA A C 1
ATOM 749 O O . ALA A 1 89 ? -4.878 -1.347 -18.020 1.00 94.56 89 ALA A O 1
ATOM 750 N N . ARG A 1 90 ? -6.526 -0.340 -16.860 1.00 94.19 90 ARG A N 1
ATOM 751 C CA . ARG A 1 90 ? -6.022 1.029 -17.019 1.00 94.19 90 ARG A CA 1
ATOM 752 C C . ARG A 1 90 ? -4.648 1.209 -16.381 1.00 94.19 90 ARG A C 1
ATOM 754 O O . ARG A 1 90 ? -3.762 1.815 -16.977 1.00 94.19 90 ARG A O 1
ATOM 761 N N . ALA A 1 91 ? -4.441 0.670 -15.183 1.00 92.12 91 ALA A N 1
ATOM 762 C CA . ALA A 1 91 ? -3.170 0.754 -14.477 1.00 92.12 91 ALA A CA 1
ATOM 763 C C . ALA A 1 91 ? -2.051 0.025 -15.233 1.00 92.12 91 ALA A C 1
ATOM 765 O O . ALA A 1 91 ? -0.935 0.541 -15.327 1.00 92.12 91 ALA A O 1
ATOM 766 N N . ALA A 1 92 ? -2.356 -1.130 -15.830 1.00 95.44 92 ALA A N 1
ATOM 767 C CA . ALA A 1 92 ? -1.427 -1.856 -16.685 1.00 95.44 92 ALA A CA 1
ATOM 768 C C . ALA A 1 92 ? -1.094 -1.069 -17.961 1.00 95.44 92 ALA A C 1
ATOM 770 O O . ALA A 1 92 ? 0.081 -0.894 -18.278 1.00 95.44 92 ALA A O 1
ATOM 771 N N . GLU A 1 93 ? -2.102 -0.541 -18.660 1.00 95.94 93 GLU A N 1
ATOM 772 C CA . GLU A 1 93 ? -1.917 0.280 -19.862 1.00 95.94 93 GLU A CA 1
ATOM 773 C C . GLU A 1 93 ? -1.050 1.515 -19.585 1.00 95.94 93 GLU A C 1
ATOM 775 O O . GLU A 1 93 ? -0.027 1.723 -20.245 1.00 95.94 93 GLU A O 1
ATOM 780 N N . MET A 1 94 ? -1.404 2.291 -18.558 1.00 91.81 94 MET A N 1
ATOM 781 C CA . MET A 1 94 ? -0.638 3.468 -18.163 1.00 91.81 94 MET A CA 1
ATOM 782 C C . MET A 1 94 ? 0.785 3.098 -17.733 1.00 91.81 94 MET A C 1
ATOM 784 O O . MET A 1 94 ? 1.728 3.818 -18.066 1.00 91.81 94 MET A O 1
ATOM 788 N N . SER A 1 95 ? 0.971 1.973 -17.036 1.00 92.44 95 SER A N 1
ATOM 789 C CA . SER A 1 95 ? 2.301 1.495 -16.648 1.00 92.44 95 SER A CA 1
ATOM 790 C C . SER A 1 95 ? 3.148 1.130 -17.863 1.00 92.44 95 SER A C 1
ATOM 792 O O . SER A 1 95 ? 4.294 1.555 -17.922 1.00 92.44 95 SER A O 1
ATOM 794 N N . ARG A 1 96 ? 2.605 0.425 -18.868 1.00 95.25 96 ARG A N 1
ATOM 795 C CA . ARG A 1 96 ? 3.341 0.121 -20.112 1.00 95.25 96 ARG A CA 1
ATOM 796 C C . ARG A 1 96 ? 3.787 1.392 -20.823 1.00 95.25 96 ARG A C 1
ATOM 798 O O . ARG A 1 96 ? 4.968 1.538 -21.130 1.00 95.25 96 ARG A O 1
ATOM 805 N N . MET A 1 97 ? 2.846 2.310 -21.051 1.00 93.75 97 MET A N 1
ATOM 806 C CA . MET A 1 97 ? 3.111 3.561 -21.758 1.00 93.75 97 MET A CA 1
ATOM 807 C C . MET A 1 97 ? 4.204 4.369 -21.053 1.00 93.75 97 MET A C 1
ATOM 809 O O . MET A 1 97 ? 5.160 4.815 -21.684 1.00 93.75 97 MET A O 1
ATOM 813 N N . THR A 1 98 ? 4.085 4.533 -19.736 1.00 91.38 98 THR A N 1
ATOM 814 C CA . THR A 1 98 ? 5.014 5.362 -18.963 1.00 91.38 98 THR A CA 1
ATOM 815 C C . THR A 1 98 ? 6.367 4.675 -18.753 1.00 91.38 98 THR A C 1
ATOM 817 O O . THR A 1 98 ? 7.390 5.344 -18.880 1.00 91.38 98 THR A O 1
ATOM 820 N N . LEU A 1 99 ? 6.419 3.347 -18.570 1.00 91.31 99 LEU A N 1
ATOM 821 C CA . LEU A 1 99 ? 7.672 2.577 -18.591 1.00 91.31 99 LEU A CA 1
ATOM 822 C C . LEU A 1 99 ? 8.409 2.751 -19.922 1.00 91.31 99 LEU A C 1
ATOM 824 O O . LEU A 1 99 ? 9.616 2.984 -19.924 1.00 91.31 99 LEU A O 1
ATOM 828 N N . GLN A 1 100 ? 7.695 2.665 -21.048 1.00 94.50 100 GLN A N 1
ATOM 829 C CA . GLN A 1 100 ? 8.286 2.830 -22.374 1.00 94.50 100 GLN A CA 1
ATOM 830 C C . GLN A 1 100 ? 8.842 4.245 -22.570 1.00 94.50 100 GLN A C 1
ATOM 832 O O . GLN A 1 100 ? 10.012 4.398 -22.921 1.00 94.50 100 GLN A O 1
ATOM 837 N N . GLN A 1 101 ? 8.047 5.276 -22.270 1.00 89.75 101 GLN A N 1
ATOM 838 C CA . GLN A 1 101 ? 8.488 6.673 -22.342 1.00 89.75 101 GLN A CA 1
ATOM 839 C C . GLN A 1 101 ? 9.728 6.919 -21.472 1.00 89.75 101 GLN A C 1
ATOM 841 O O . GLN A 1 101 ? 10.675 7.588 -21.889 1.00 89.75 101 GLN A O 1
ATOM 846 N N . THR A 1 102 ? 9.753 6.354 -20.264 1.00 88.06 102 THR A N 1
ATOM 847 C CA . THR A 1 102 ? 10.891 6.482 -19.352 1.00 88.06 102 THR A CA 1
ATOM 848 C C . THR A 1 102 ? 12.114 5.703 -19.818 1.00 88.06 102 THR A C 1
ATOM 850 O O . THR A 1 102 ? 13.219 6.230 -19.713 1.00 88.06 102 THR A O 1
ATOM 853 N N . GLN A 1 103 ? 11.955 4.505 -20.383 1.00 91.19 103 GLN A N 1
ATOM 854 C CA . GLN A 1 103 ? 13.067 3.758 -20.971 1.00 91.19 103 GLN A CA 1
ATOM 855 C C . GLN A 1 103 ? 13.691 4.525 -22.143 1.00 91.19 103 GLN A C 1
ATOM 857 O O . GLN A 1 103 ? 14.913 4.646 -22.218 1.00 91.19 103 GLN A O 1
ATOM 862 N N . GLU A 1 104 ? 12.868 5.076 -23.038 1.00 91.69 104 GLU A N 1
ATOM 863 C CA . GLU A 1 104 ? 13.330 5.884 -24.169 1.00 91.69 104 GLU A CA 1
ATOM 864 C C . GLU A 1 104 ? 14.075 7.139 -23.707 1.00 91.69 104 GLU A C 1
ATOM 866 O O . GLU A 1 104 ? 15.120 7.477 -24.265 1.00 91.69 104 GLU A O 1
ATOM 871 N N . LEU A 1 105 ? 13.570 7.811 -22.669 1.00 86.25 105 LEU A N 1
ATOM 872 C CA . LEU A 1 105 ? 14.235 8.960 -22.063 1.00 86.25 105 LEU A CA 1
ATOM 873 C C . LEU A 1 105 ? 15.581 8.564 -21.444 1.00 86.25 105 LEU A C 1
ATOM 875 O O . LEU A 1 105 ? 16.592 9.201 -21.729 1.00 86.25 105 LEU A O 1
ATOM 879 N N . LEU A 1 106 ? 15.618 7.512 -20.624 1.00 84.69 106 LEU A N 1
ATOM 880 C CA . LEU A 1 106 ? 16.838 7.085 -19.938 1.00 84.69 106 LEU A CA 1
ATOM 881 C C . LEU A 1 106 ? 17.907 6.591 -20.914 1.00 84.69 106 LEU A C 1
ATOM 883 O O . LEU A 1 106 ? 19.067 6.949 -20.738 1.00 84.69 106 LEU A O 1
ATOM 887 N N . ASN A 1 107 ? 17.526 5.902 -21.992 1.00 88.44 107 ASN A N 1
ATOM 888 C CA . ASN A 1 107 ? 18.448 5.518 -23.067 1.00 88.44 107 ASN A CA 1
ATOM 889 C C . ASN A 1 107 ? 19.139 6.721 -23.734 1.00 88.44 107 ASN A C 1
ATOM 891 O O . ASN A 1 107 ? 20.227 6.575 -24.283 1.00 88.44 107 ASN A O 1
ATOM 895 N N . ARG A 1 108 ? 18.523 7.914 -23.714 1.00 88.31 108 ARG A N 1
ATOM 896 C CA . ARG A 1 108 ? 19.145 9.151 -24.226 1.00 88.31 108 ARG A CA 1
ATOM 897 C C . ARG A 1 108 ? 20.065 9.816 -23.204 1.00 88.31 108 ARG A C 1
ATOM 899 O O . ARG A 1 108 ? 20.923 10.603 -23.589 1.00 88.31 108 ARG A O 1
ATOM 906 N N . LEU A 1 109 ? 19.853 9.552 -21.915 1.00 84.00 109 LEU A N 1
ATOM 907 C CA . LEU A 1 109 ? 20.550 10.215 -20.810 1.00 84.00 109 LEU A CA 1
ATOM 908 C C . LEU A 1 109 ? 21.719 9.395 -20.259 1.00 84.00 109 LEU A C 1
ATOM 910 O O . LEU A 1 109 ? 22.632 9.961 -19.659 1.00 84.00 109 LEU A O 1
ATOM 914 N N . THR A 1 110 ? 21.691 8.074 -20.418 1.00 83.50 110 THR A N 1
ATOM 915 C CA . THR A 1 110 ? 22.729 7.181 -19.914 1.00 83.50 110 THR A CA 1
ATOM 916 C C . THR A 1 110 ? 22.895 5.955 -20.806 1.00 83.50 110 THR A C 1
ATOM 918 O O . THR A 1 110 ? 21.945 5.440 -21.381 1.00 83.50 110 THR A O 1
ATOM 921 N N . ASP A 1 111 ? 24.130 5.474 -20.878 1.00 85.62 111 ASP A N 1
ATOM 922 C CA . ASP A 1 111 ? 24.546 4.197 -21.457 1.00 85.62 111 ASP A CA 1
ATOM 923 C C . ASP A 1 111 ? 24.404 3.016 -20.476 1.00 85.62 111 ASP A C 1
ATOM 925 O O . ASP A 1 111 ? 24.686 1.867 -20.817 1.00 85.62 111 ASP A O 1
ATOM 929 N N . ARG A 1 112 ? 23.995 3.286 -19.232 1.00 84.75 112 ARG A N 1
ATOM 930 C CA . ARG A 1 112 ? 23.889 2.284 -18.171 1.00 84.75 112 ARG A CA 1
ATOM 931 C C . ARG A 1 112 ? 22.593 1.491 -18.272 1.00 84.75 112 ARG A C 1
ATOM 933 O O . ARG A 1 112 ? 21.557 1.998 -18.692 1.00 84.75 112 ARG A O 1
ATOM 940 N N . ALA A 1 113 ? 22.642 0.258 -17.773 1.00 86.62 113 ALA A N 1
ATOM 941 C CA . ALA A 1 113 ? 21.460 -0.583 -17.648 1.00 86.62 113 ALA A CA 1
ATOM 942 C C . ALA A 1 113 ? 20.426 0.037 -16.690 1.00 86.62 113 ALA A C 1
ATOM 944 O O . ALA A 1 113 ? 20.744 0.434 -15.560 1.00 86.62 113 ALA A O 1
ATOM 945 N N . VAL A 1 114 ? 19.179 0.072 -17.156 1.00 87.00 114 VAL A N 1
ATOM 946 C CA . VAL A 1 114 ? 18.012 0.577 -16.431 1.00 87.00 114 VAL A CA 1
ATOM 947 C C . VAL A 1 114 ? 17.170 -0.600 -15.952 1.00 87.00 114 VAL A C 1
ATOM 949 O O . VAL A 1 114 ? 16.902 -1.543 -16.695 1.00 87.00 114 VAL A O 1
ATOM 952 N N . TYR A 1 115 ? 16.732 -0.513 -14.705 1.00 89.69 115 TYR A N 1
ATOM 953 C CA . TYR A 1 115 ? 15.829 -1.447 -14.055 1.00 89.69 115 TYR A CA 1
ATOM 954 C C . TYR A 1 115 ? 14.615 -0.693 -13.523 1.00 89.69 115 TYR A C 1
ATOM 956 O O . TYR A 1 115 ? 14.708 0.475 -13.156 1.00 89.69 115 TYR A O 1
ATOM 964 N N . PHE A 1 116 ? 13.484 -1.368 -13.410 1.00 89.56 116 PHE A N 1
ATOM 965 C CA . PHE A 1 116 ? 12.245 -0.808 -12.901 1.00 89.56 116 PHE A CA 1
ATOM 966 C C . PHE A 1 116 ? 11.806 -1.586 -11.678 1.00 89.56 116 PHE A C 1
ATOM 968 O O . PHE A 1 116 ? 11.652 -2.807 -11.720 1.00 89.56 116 PHE A O 1
ATOM 975 N N . LYS A 1 117 ? 11.611 -0.864 -10.577 1.00 89.81 117 LYS A N 1
ATOM 976 C CA . LYS A 1 117 ? 10.926 -1.382 -9.403 1.00 89.81 117 LYS A CA 1
ATOM 977 C C . LYS A 1 117 ? 9.426 -1.245 -9.638 1.00 89.81 117 LYS A C 1
ATOM 979 O O . LYS A 1 117 ? 8.932 -0.126 -9.685 1.00 89.81 117 LYS A O 1
ATOM 984 N N . ILE A 1 118 ? 8.720 -2.360 -9.747 1.00 90.81 118 ILE A N 1
ATOM 985 C CA . ILE A 1 118 ? 7.268 -2.422 -9.904 1.00 90.81 118 ILE A CA 1
ATOM 986 C C . ILE A 1 118 ? 6.635 -2.666 -8.539 1.00 90.81 118 ILE A C 1
ATOM 988 O O . ILE A 1 118 ? 7.066 -3.532 -7.772 1.00 90.81 118 ILE A O 1
ATOM 992 N N . GLU A 1 119 ? 5.582 -1.917 -8.247 1.00 87.44 119 GLU A N 1
ATOM 993 C CA . GLU A 1 119 ? 4.713 -2.160 -7.111 1.00 87.44 119 GLU A CA 1
ATOM 994 C C . GLU A 1 119 ? 3.299 -2.465 -7.622 1.00 87.44 119 GLU A C 1
ATOM 996 O O . GLU A 1 119 ? 2.769 -1.779 -8.496 1.00 87.44 119 GLU A O 1
ATOM 1001 N N . ALA A 1 120 ? 2.673 -3.503 -7.070 1.00 87.19 120 ALA A N 1
ATOM 1002 C CA . ALA A 1 120 ? 1.338 -3.937 -7.466 1.00 87.19 120 ALA A CA 1
ATOM 1003 C C . ALA A 1 120 ? 0.523 -4.406 -6.261 1.00 87.19 120 ALA A C 1
ATOM 1005 O O . ALA A 1 120 ? 1.094 -4.822 -5.249 1.00 87.19 120 ALA A O 1
ATOM 1006 N N . PHE A 1 121 ? -0.802 -4.343 -6.390 1.00 81.88 121 PHE A N 1
ATOM 1007 C CA . PHE A 1 121 ? -1.752 -4.706 -5.343 1.00 81.88 121 PHE A CA 1
ATOM 1008 C C . PHE A 1 121 ? -2.719 -5.798 -5.801 1.00 81.88 121 PHE A C 1
ATOM 1010 O O . PHE A 1 121 ? -3.212 -5.726 -6.927 1.00 81.88 121 PHE A O 1
ATOM 1017 N N . PRO A 1 122 ? -3.029 -6.778 -4.936 1.00 82.50 122 PRO A N 1
ATOM 1018 C CA . PRO A 1 122 ? -4.027 -7.792 -5.237 1.00 82.50 122 PRO A CA 1
ATOM 1019 C C . PRO A 1 122 ? -5.447 -7.211 -5.188 1.00 82.50 122 PRO A C 1
ATOM 1021 O O . PRO A 1 122 ? -5.670 -6.180 -4.542 1.00 82.50 122 PRO A O 1
ATOM 1024 N N . PRO A 1 123 ? -6.437 -7.906 -5.778 1.00 78.06 123 PRO A N 1
ATOM 1025 C CA . PRO A 1 123 ? -7.835 -7.644 -5.465 1.00 78.06 123 PRO A CA 1
ATOM 1026 C C . PRO A 1 123 ? -8.049 -7.833 -3.960 1.00 78.06 123 PRO A C 1
ATOM 1028 O O . PRO A 1 123 ? -7.676 -8.864 -3.396 1.00 78.06 123 PRO A O 1
ATOM 1031 N N . HIS A 1 124 ? -8.643 -6.842 -3.294 1.00 75.12 124 HIS A N 1
ATOM 1032 C CA . HIS A 1 124 ? -8.857 -6.896 -1.848 1.00 75.12 124 HIS A CA 1
ATOM 1033 C C . HIS A 1 124 ? -10.354 -6.991 -1.503 1.00 75.12 124 HIS A C 1
ATOM 1035 O O . HIS A 1 124 ? -11.134 -6.156 -1.953 1.00 75.12 124 HIS A O 1
ATOM 1041 N N . PRO A 1 125 ? -10.802 -7.917 -0.632 1.00 79.19 125 PRO A N 1
ATOM 1042 C CA . PRO A 1 125 ? -12.223 -8.030 -0.268 1.00 79.19 125 PRO A CA 1
ATOM 1043 C C . PRO A 1 125 ? -12.780 -6.788 0.451 1.00 79.19 125 PRO A C 1
ATOM 1045 O O . PRO A 1 125 ? -13.984 -6.560 0.490 1.00 79.19 125 PRO A O 1
ATOM 1048 N N . TYR A 1 126 ? -11.906 -5.969 1.039 1.00 83.44 126 TYR A N 1
ATOM 1049 C CA . TYR A 1 126 ? -12.286 -4.722 1.719 1.00 83.44 126 TYR A CA 1
ATOM 1050 C C . TYR A 1 126 ? -12.158 -3.467 0.863 1.00 83.44 126 TYR A C 1
ATOM 1052 O O . TYR A 1 126 ? -12.227 -2.364 1.397 1.00 83.44 126 TYR A O 1
ATOM 1060 N N . LEU A 1 127 ? -11.944 -3.619 -0.433 1.00 78.81 127 LEU A N 1
ATOM 1061 C CA . LEU A 1 127 ? -11.604 -2.523 -1.316 1.00 78.81 127 LEU A CA 1
ATOM 1062 C C . LEU A 1 127 ? -12.669 -1.403 -1.326 1.00 78.81 127 LEU A C 1
ATOM 1064 O O . LEU A 1 127 ? -12.343 -0.252 -1.035 1.00 78.81 127 LEU A O 1
ATOM 1068 N N . GLU A 1 128 ? -13.947 -1.746 -1.498 1.00 81.75 128 GLU A N 1
ATOM 1069 C CA . GLU A 1 128 ? -15.059 -0.779 -1.422 1.00 81.75 128 GLU A CA 1
ATOM 1070 C C . GLU A 1 128 ? -15.184 -0.126 -0.041 1.00 81.75 128 GLU A C 1
ATOM 1072 O O . GLU A 1 128 ? -15.460 1.065 0.102 1.00 81.75 128 GLU A O 1
ATOM 1077 N N . LYS A 1 129 ? -14.894 -0.887 1.017 1.00 87.38 129 LYS A N 1
ATOM 1078 C CA . LYS A 1 129 ? -14.889 -0.357 2.382 1.00 87.38 129 LYS A CA 1
ATOM 1079 C C . LYS A 1 129 ? -13.743 0.633 2.607 1.00 87.38 129 LYS A C 1
ATOM 1081 O O . LYS A 1 129 ? -13.919 1.603 3.339 1.00 87.38 129 LYS A O 1
ATOM 1086 N N . ILE A 1 130 ? -12.578 0.397 2.002 1.00 86.00 130 ILE A N 1
ATOM 1087 C CA . ILE A 1 130 ? -11.440 1.323 2.038 1.00 86.00 130 ILE A CA 1
ATOM 1088 C C . ILE A 1 130 ? -11.798 2.594 1.272 1.00 86.00 130 ILE A C 1
ATOM 1090 O O . ILE A 1 130 ? -11.607 3.668 1.829 1.00 86.00 130 ILE A O 1
ATOM 1094 N N . LYS A 1 131 ? -12.386 2.486 0.069 1.00 81.19 131 LYS A N 1
ATOM 1095 C CA . LYS A 1 131 ? -12.899 3.637 -0.698 1.00 81.19 131 LYS A CA 1
ATOM 1096 C C . LYS A 1 131 ? -13.824 4.505 0.146 1.00 81.19 131 LYS A C 1
ATOM 1098 O O . LYS A 1 131 ? -13.569 5.696 0.298 1.00 81.19 131 LYS A O 1
ATOM 1103 N N . ALA A 1 132 ? -14.846 3.895 0.745 1.00 86.75 132 ALA A N 1
ATOM 1104 C CA . ALA A 1 132 ? -15.806 4.607 1.581 1.00 86.75 132 ALA A CA 1
ATOM 1105 C C . ALA A 1 132 ? -15.122 5.313 2.763 1.00 86.75 132 ALA A C 1
ATOM 1107 O O . ALA A 1 132 ? -15.392 6.480 3.034 1.00 86.75 132 ALA A O 1
ATOM 1108 N N . ILE A 1 133 ? -14.183 4.635 3.435 1.00 89.31 133 ILE A N 1
ATOM 1109 C CA . ILE A 1 133 ? -13.408 5.226 4.532 1.00 89.31 133 ILE A CA 1
ATOM 1110 C C . ILE A 1 133 ? -12.574 6.416 4.055 1.00 89.31 133 ILE A C 1
ATOM 1112 O O . ILE A 1 133 ? -12.582 7.452 4.720 1.00 89.31 133 ILE A O 1
ATOM 1116 N N . LEU A 1 134 ? -11.860 6.271 2.938 1.00 87.12 134 LEU A N 1
ATOM 1117 C CA . LEU A 1 134 ? -10.999 7.314 2.392 1.00 87.12 134 LEU A CA 1
ATOM 1118 C C . LEU A 1 134 ? -11.820 8.546 2.002 1.00 87.12 134 LEU A C 1
ATOM 1120 O O . LEU A 1 134 ? -11.531 9.630 2.497 1.00 87.12 134 LEU A O 1
ATOM 1124 N N . ALA A 1 135 ? -12.886 8.360 1.222 1.00 85.44 135 ALA A N 1
ATOM 1125 C CA . ALA A 1 135 ? -13.743 9.445 0.752 1.00 85.44 135 ALA A CA 1
ATOM 1126 C C . ALA A 1 135 ? -14.462 10.186 1.892 1.00 85.44 135 ALA A C 1
ATOM 1128 O O . ALA A 1 135 ? -14.612 11.402 1.842 1.00 85.44 135 ALA A O 1
ATOM 1129 N N . GLN A 1 136 ? -14.902 9.468 2.930 1.00 88.81 136 GLN A N 1
ATOM 1130 C CA . GLN A 1 136 ? -15.661 10.068 4.029 1.00 88.81 136 GLN A CA 1
ATOM 1131 C C . GLN A 1 136 ? -14.776 10.785 5.059 1.00 88.81 136 GLN A C 1
ATOM 1133 O O . GLN A 1 136 ? -15.225 11.747 5.677 1.00 88.81 136 GLN A O 1
ATOM 1138 N N . ASN A 1 137 ? -13.557 10.294 5.308 1.00 89.00 137 ASN A N 1
ATOM 1139 C CA . ASN A 1 137 ? -12.790 10.690 6.498 1.00 89.00 137 ASN A CA 1
ATOM 1140 C C . ASN A 1 137 ? -11.487 11.431 6.195 1.00 89.00 137 ASN A C 1
ATOM 1142 O O . ASN A 1 137 ? -10.887 11.991 7.112 1.00 89.00 137 ASN A O 1
ATOM 1146 N N . PHE A 1 138 ? -11.012 11.409 4.953 1.00 87.00 138 PHE A N 1
ATOM 1147 C CA . PHE A 1 138 ? -9.761 12.056 4.581 1.00 87.00 138 PHE A CA 1
ATOM 1148 C C . PHE A 1 138 ? -10.049 13.147 3.554 1.00 87.00 138 PHE A C 1
ATOM 1150 O O . PHE A 1 138 ? -10.635 12.898 2.507 1.00 87.00 138 PHE A O 1
ATOM 1157 N N . SER A 1 139 ? -9.641 14.375 3.880 1.00 79.69 139 SER A N 1
ATOM 1158 C CA . SER A 1 139 ? -9.629 15.484 2.920 1.00 79.69 139 SER A CA 1
ATOM 1159 C C . SER A 1 139 ? -8.515 15.287 1.884 1.00 79.69 139 SER A C 1
ATOM 1161 O O . SER A 1 139 ? -7.699 14.369 2.006 1.00 79.69 139 SER A O 1
ATOM 1163 N N . GLU A 1 140 ? -8.397 16.210 0.924 1.00 72.56 140 GLU A N 1
ATOM 1164 C CA . GLU A 1 140 ? -7.295 16.266 -0.057 1.00 72.56 140 GLU A CA 1
ATOM 1165 C C . GLU A 1 140 ? -5.897 16.121 0.572 1.00 72.56 140 GLU A C 1
ATOM 1167 O O . GLU A 1 140 ? -4.948 15.674 -0.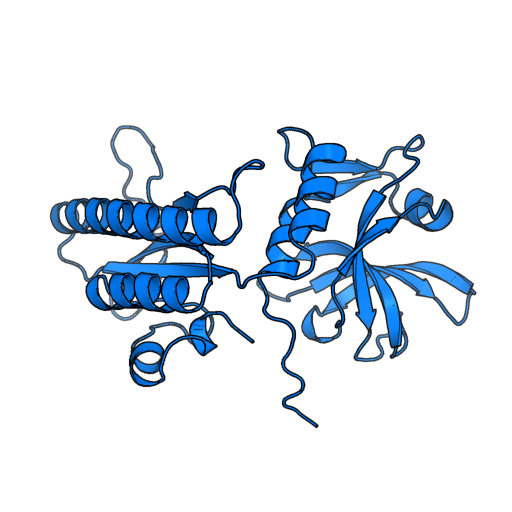069 1.00 72.56 140 GLU A O 1
ATOM 1172 N N . LYS A 1 141 ? -5.756 16.463 1.858 1.00 70.38 141 LYS A N 1
ATOM 1173 C CA . LYS A 1 141 ? -4.486 16.411 2.584 1.00 70.38 141 LYS A CA 1
ATOM 1174 C C . LYS A 1 141 ? -4.052 15.002 2.994 1.00 70.38 141 LYS A C 1
ATOM 1176 O O . LYS A 1 141 ? -3.001 14.890 3.608 1.00 70.38 141 LYS A O 1
ATOM 1181 N N . ASN A 1 142 ? -4.795 13.930 2.689 1.00 84.81 142 ASN A N 1
ATOM 1182 C CA . ASN A 1 142 ? -4.431 12.536 3.013 1.00 84.81 142 ASN A CA 1
ATOM 1183 C C . ASN A 1 142 ? -4.167 12.262 4.511 1.00 84.81 142 ASN A C 1
ATOM 1185 O O . ASN A 1 142 ? -3.656 11.197 4.871 1.00 84.81 142 ASN A O 1
ATOM 1189 N N . HIS A 1 143 ? -4.539 13.193 5.389 1.00 91.81 143 HIS A N 1
ATOM 1190 C CA . HIS A 1 143 ? -4.285 13.165 6.823 1.00 91.81 143 HIS A CA 1
ATOM 1191 C C . HIS A 1 143 ? -5.558 13.506 7.599 1.00 91.81 143 HIS A C 1
ATOM 1193 O O . HIS A 1 143 ? -6.329 14.372 7.186 1.00 91.81 143 HIS A O 1
ATOM 1199 N N . LEU A 1 144 ? -5.740 12.843 8.739 1.00 92.00 144 LEU A N 1
ATOM 1200 C CA . LEU A 1 144 ? -6.804 13.100 9.704 1.00 92.00 144 LEU A CA 1
ATOM 1201 C C . LEU A 1 144 ? -6.175 13.331 11.079 1.00 92.00 144 LEU A C 1
ATOM 1203 O O . LEU A 1 144 ? -5.520 12.434 11.609 1.00 92.00 144 LEU A O 1
ATOM 1207 N N . THR A 1 145 ? -6.383 14.508 11.663 1.00 94.31 145 THR A N 1
ATOM 1208 C CA . THR A 1 145 ? -6.022 14.777 13.061 1.00 94.31 145 THR A CA 1
ATOM 1209 C C . THR A 1 145 ? -7.203 14.415 13.950 1.00 94.31 145 THR A C 1
ATOM 1211 O O . THR A 1 145 ? -8.319 14.859 13.701 1.00 94.31 145 THR A O 1
ATOM 1214 N N . VAL A 1 146 ? -6.974 13.589 14.971 1.00 93.75 146 VAL A N 1
ATOM 1215 C CA . VAL A 1 146 ? -8.031 13.194 15.909 1.00 93.75 146 VAL A CA 1
ATOM 1216 C C . VAL A 1 146 ? -8.226 14.300 16.943 1.00 93.75 146 VAL A C 1
ATOM 1218 O O . VAL A 1 146 ? -7.390 14.498 17.825 1.00 93.75 146 VAL A O 1
ATOM 1221 N N . GLU A 1 147 ? -9.350 14.999 16.847 1.00 92.12 147 GLU A N 1
ATOM 1222 C CA . GLU A 1 147 ? -9.729 16.090 17.746 1.00 92.12 147 GLU A CA 1
ATOM 1223 C C . GLU A 1 147 ? -10.617 15.606 18.901 1.00 92.12 147 GLU A C 1
ATOM 1225 O O . GLU A 1 147 ? -11.219 14.531 18.849 1.00 92.12 147 GLU A O 1
ATOM 1230 N N . ALA A 1 148 ? -10.771 16.433 19.939 1.00 81.19 148 ALA A N 1
ATOM 1231 C CA . ALA A 1 148 ? -11.627 16.121 21.088 1.00 81.19 148 ALA A CA 1
ATOM 1232 C C . ALA A 1 148 ? -13.104 15.886 20.712 1.00 81.19 148 ALA A C 1
ATOM 1234 O O . ALA A 1 148 ? -13.791 15.129 21.395 1.00 81.19 148 ALA A O 1
ATOM 1235 N N . VAL A 1 149 ? -13.574 16.511 19.626 1.00 84.69 149 VAL A N 1
ATOM 1236 C CA . VAL A 1 149 ? -14.947 16.390 19.103 1.00 84.69 149 VAL A CA 1
ATOM 1237 C C . VAL A 1 149 ? -15.123 15.229 18.120 1.00 84.69 149 VAL A C 1
ATOM 1239 O O . VAL A 1 149 ? -16.214 15.019 17.601 1.00 84.69 149 VAL A O 1
ATOM 1242 N N . THR A 1 150 ? -14.063 14.469 17.837 1.00 90.81 150 THR A N 1
ATOM 1243 C CA . THR A 1 150 ? -14.122 13.377 16.861 1.00 90.81 150 THR A CA 1
ATOM 1244 C C . THR A 1 150 ? -14.992 12.235 17.390 1.00 90.81 150 THR A C 1
ATOM 1246 O O . THR A 1 150 ? -14.669 11.615 18.398 1.00 90.81 150 THR A O 1
ATOM 1249 N N . GLU A 1 151 ? -16.083 11.916 16.695 1.00 93.38 151 GLU A N 1
ATOM 1250 C CA . GLU A 1 151 ? -16.982 10.817 17.085 1.00 93.38 151 GLU A CA 1
ATOM 1251 C C . GLU A 1 151 ? -16.507 9.453 16.583 1.00 93.38 151 GLU A C 1
ATOM 1253 O O . GLU A 1 151 ? -16.767 8.415 17.200 1.00 93.38 151 GLU A O 1
ATOM 1258 N N . THR A 1 152 ? -15.808 9.445 15.446 1.00 95.19 152 THR A N 1
ATOM 1259 C CA . THR A 1 152 ? -15.362 8.220 14.787 1.00 95.19 152 THR A CA 1
ATOM 1260 C C . THR A 1 152 ? -13.962 8.379 14.232 1.00 95.19 152 THR A C 1
ATOM 1262 O O . THR A 1 152 ? -13.585 9.450 13.769 1.00 95.19 152 THR A O 1
ATOM 1265 N N . VAL A 1 153 ? -13.182 7.301 14.278 1.00 95.94 153 VAL A N 1
ATOM 1266 C CA . VAL A 1 153 ? -11.825 7.295 13.731 1.00 95.94 153 VAL A CA 1
ATOM 1267 C C . VAL A 1 153 ? -11.649 6.082 12.817 1.00 95.94 153 VAL A C 1
ATOM 1269 O O . VAL A 1 153 ? -11.829 4.946 13.278 1.00 95.94 153 VAL A O 1
ATOM 1272 N N . PRO A 1 154 ? -11.290 6.273 11.537 1.00 96.25 154 PRO A N 1
ATOM 1273 C CA . PRO A 1 154 ? -10.939 5.173 10.657 1.00 96.25 154 PRO A CA 1
ATOM 1274 C C . PRO A 1 154 ? -9.559 4.623 11.041 1.00 96.25 154 PRO A C 1
ATOM 1276 O O . PRO A 1 154 ? -8.572 5.352 11.083 1.00 96.25 154 PRO A O 1
ATOM 1279 N N . LEU A 1 155 ? -9.473 3.318 11.297 1.00 96.44 155 LEU A N 1
ATOM 1280 C CA . LEU A 1 155 ? -8.242 2.612 11.666 1.00 96.44 155 LEU A CA 1
ATOM 1281 C C . LEU A 1 155 ? -8.138 1.269 10.934 1.00 96.44 155 LEU A C 1
ATOM 1283 O O . LEU A 1 155 ? -9.122 0.746 10.404 1.00 96.44 155 LEU A O 1
ATOM 1287 N N . VAL A 1 156 ? -6.954 0.657 10.968 1.00 95.94 156 VAL A N 1
ATOM 1288 C CA . VAL A 1 156 ? -6.775 -0.740 10.549 1.00 95.94 156 VAL A CA 1
ATOM 1289 C C . VAL A 1 156 ? -6.825 -1.631 11.785 1.00 95.94 156 VAL A C 1
ATOM 1291 O O . VAL A 1 156 ? -5.967 -1.552 12.657 1.00 95.94 156 VAL A O 1
ATOM 1294 N N . ALA A 1 157 ? -7.846 -2.471 11.900 1.00 96.88 157 ALA A N 1
ATOM 1295 C CA . ALA A 1 157 ? -7.916 -3.480 12.948 1.00 96.88 157 ALA A CA 1
ATOM 1296 C C . ALA A 1 157 ? -7.042 -4.684 12.578 1.00 96.88 157 ALA A C 1
ATOM 1298 O O . ALA A 1 157 ? -7.038 -5.100 11.425 1.00 96.88 157 ALA A O 1
ATOM 1299 N N . ALA A 1 158 ? -6.355 -5.257 13.561 1.00 96.38 158 ALA A N 1
ATOM 1300 C CA . ALA A 1 158 ? -5.542 -6.460 13.414 1.00 96.38 158 ALA A CA 1
ATOM 1301 C C . ALA A 1 158 ? -5.622 -7.311 14.687 1.00 96.38 158 ALA A C 1
ATOM 1303 O O . ALA A 1 158 ? -6.028 -6.825 15.749 1.00 96.38 158 ALA A O 1
ATOM 1304 N N . THR A 1 159 ? -5.230 -8.574 14.595 1.00 96.75 159 THR A N 1
ATOM 1305 C CA . THR A 1 159 ? -5.128 -9.474 15.745 1.00 96.75 159 THR A CA 1
ATOM 1306 C C . THR A 1 159 ? -3.655 -9.796 16.007 1.00 96.75 159 THR A C 1
ATOM 1308 O O . THR A 1 159 ? -2.861 -9.954 15.087 1.00 96.75 159 THR A O 1
ATOM 1311 N N . ALA A 1 160 ? -3.243 -9.816 17.276 1.00 96.06 160 ALA A N 1
ATOM 1312 C CA . ALA A 1 160 ? -1.869 -10.149 17.643 1.00 96.06 160 ALA A CA 1
ATOM 1313 C C . ALA A 1 160 ? -1.622 -11.661 17.496 1.00 96.06 160 ALA A C 1
ATOM 1315 O O . ALA A 1 160 ? -2.170 -12.448 18.268 1.00 96.06 160 ALA A O 1
ATOM 1316 N N . ARG A 1 161 ? -0.763 -12.061 16.551 1.00 95.12 161 ARG A N 1
ATOM 1317 C CA . ARG A 1 161 ? -0.350 -13.458 16.321 1.00 95.12 161 ARG A CA 1
ATOM 1318 C C . ARG A 1 161 ? 0.662 -13.941 17.361 1.00 95.12 161 ARG A C 1
ATOM 1320 O O . ARG A 1 161 ? 0.640 -15.096 17.772 1.00 95.12 161 ARG A O 1
ATOM 1327 N N . LYS A 1 162 ? 1.552 -13.051 17.813 1.00 92.06 162 LYS A N 1
ATOM 1328 C CA . LYS A 1 162 ? 2.558 -13.339 18.849 1.00 92.06 162 LYS A CA 1
ATOM 1329 C C . LYS A 1 162 ? 2.343 -12.443 20.060 1.00 92.06 162 LYS A C 1
ATOM 1331 O O . LYS A 1 162 ? 2.093 -11.245 19.920 1.00 92.06 162 LYS A O 1
ATOM 1336 N N . ALA A 1 163 ? 2.477 -13.017 21.253 1.00 92.62 163 ALA A N 1
ATOM 1337 C CA . ALA A 1 163 ? 2.437 -12.244 22.482 1.00 92.62 163 ALA A CA 1
ATOM 1338 C C . ALA A 1 163 ? 3.600 -11.239 22.512 1.00 92.62 163 ALA A C 1
ATOM 1340 O O . ALA A 1 163 ? 4.747 -11.561 22.214 1.00 92.62 163 ALA A O 1
ATOM 1341 N N . THR A 1 164 ? 3.290 -10.009 22.897 1.00 90.31 164 THR A N 1
ATOM 1342 C CA . THR A 1 164 ? 4.261 -8.951 23.176 1.00 90.31 164 THR A CA 1
ATOM 1343 C C . THR A 1 164 ? 4.185 -8.590 24.656 1.00 90.31 164 THR A C 1
ATOM 1345 O O . THR A 1 164 ? 3.295 -9.037 25.380 1.00 90.31 164 THR A O 1
ATOM 1348 N N . ARG A 1 165 ? 5.070 -7.701 25.118 1.00 89.50 165 ARG A N 1
ATOM 1349 C CA . ARG A 1 165 ? 5.013 -7.167 26.490 1.00 89.50 165 ARG A CA 1
ATOM 1350 C C . ARG A 1 165 ? 3.649 -6.547 26.842 1.00 89.50 165 ARG A C 1
ATOM 1352 O O . ARG A 1 165 ? 3.261 -6.546 28.009 1.00 89.50 165 ARG A O 1
ATOM 1359 N N . SER A 1 166 ? 2.941 -6.012 25.846 1.00 91.38 166 SER A N 1
ATOM 1360 C CA . SER A 1 166 ? 1.716 -5.226 26.030 1.00 91.38 166 SER A CA 1
ATOM 1361 C C . SER A 1 166 ? 0.446 -5.918 25.536 1.00 91.38 166 SER A C 1
ATOM 1363 O O . SER A 1 166 ? -0.643 -5.520 25.942 1.00 91.38 166 SER A O 1
ATOM 1365 N N . PHE A 1 167 ? 0.548 -6.930 24.675 1.00 95.12 16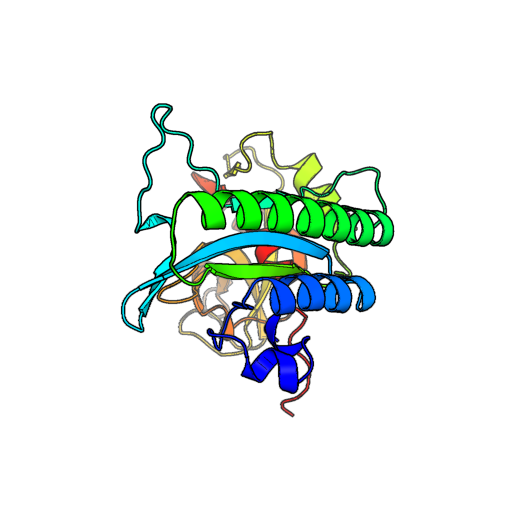7 PHE A N 1
ATOM 1366 C CA . PHE A 1 167 ? -0.609 -7.542 24.019 1.00 95.12 167 PHE A CA 1
ATOM 1367 C C . PHE A 1 167 ? -0.454 -9.059 23.968 1.00 95.12 167 PHE A C 1
ATOM 1369 O O . PHE A 1 167 ? 0.595 -9.558 23.570 1.00 95.12 167 PHE A O 1
ATOM 1376 N N . SER A 1 168 ? -1.487 -9.791 24.381 1.00 95.00 168 SER A N 1
ATOM 1377 C CA . SER A 1 168 ? -1.500 -11.258 24.332 1.00 95.00 168 SER A CA 1
ATOM 1378 C C . SER A 1 168 ? -1.843 -11.765 22.928 1.00 95.00 168 SER A C 1
ATOM 1380 O O . SER A 1 168 ? -2.495 -11.057 22.163 1.00 95.00 168 SER A O 1
ATOM 1382 N N . THR A 1 169 ? -1.482 -13.009 22.612 1.00 96.44 169 THR A N 1
ATOM 1383 C CA . THR A 1 169 ? -1.939 -13.683 21.386 1.00 96.44 169 THR A CA 1
ATOM 1384 C C . THR A 1 169 ? -3.474 -13.685 21.283 1.00 96.44 169 THR A C 1
ATOM 1386 O O . THR A 1 169 ? -4.178 -13.792 22.294 1.00 96.44 169 THR A O 1
ATOM 1389 N N . GLY A 1 170 ? -4.001 -13.513 20.067 1.00 96.00 170 GLY A N 1
ATOM 1390 C CA . GLY A 1 170 ? -5.434 -13.418 19.768 1.00 96.00 170 GLY A CA 1
ATOM 1391 C C . GLY A 1 170 ? -6.070 -12.079 20.159 1.00 96.00 170 GLY A C 1
ATOM 1392 O O . GLY A 1 170 ? -7.287 -11.911 20.087 1.00 96.00 170 GLY A O 1
ATOM 1393 N N . GLN A 1 171 ? -5.283 -11.108 20.625 1.00 96.81 171 GLN A N 1
ATOM 1394 C CA . GLN A 1 171 ? -5.817 -9.827 21.062 1.00 96.81 171 GLN A CA 1
ATOM 1395 C C . GLN A 1 171 ? -6.064 -8.869 19.889 1.00 96.81 171 GLN A C 1
ATOM 1397 O O . GLN A 1 171 ? -5.168 -8.618 19.089 1.00 96.81 171 GLN A O 1
ATOM 1402 N N . LEU A 1 172 ? -7.253 -8.256 19.860 1.00 97.31 172 LEU A N 1
ATOM 1403 C CA . LEU A 1 172 ? -7.586 -7.177 18.931 1.00 97.31 172 LEU A CA 1
ATOM 1404 C C . LEU A 1 172 ? -6.803 -5.898 19.255 1.00 97.31 172 LEU A C 1
ATOM 1406 O O . LEU A 1 172 ? -6.860 -5.380 20.380 1.00 97.31 172 LEU A O 1
ATOM 1410 N N . VAL A 1 173 ? -6.140 -5.362 18.237 1.00 97.75 173 VAL A N 1
ATOM 1411 C CA . VAL A 1 173 ? -5.459 -4.068 18.254 1.00 97.75 173 VAL A CA 1
ATOM 1412 C C . VAL A 1 173 ? -5.913 -3.215 17.068 1.00 97.75 173 VAL A C 1
ATOM 1414 O O . VAL A 1 173 ? -6.382 -3.733 16.055 1.00 97.75 173 VAL A O 1
ATOM 1417 N N . TYR A 1 174 ? -5.789 -1.897 17.200 1.00 98.00 174 TYR A N 1
ATOM 1418 C CA . TYR A 1 174 ? -6.103 -0.939 16.144 1.00 98.00 174 TYR A CA 1
ATOM 1419 C C . TYR A 1 174 ? -4.854 -0.152 15.780 1.00 98.00 174 TYR A C 1
ATOM 1421 O O . TYR A 1 174 ? -4.268 0.513 16.630 1.00 98.00 174 TYR A O 1
ATOM 1429 N N . ILE A 1 175 ? -4.444 -0.245 14.526 1.00 97.19 175 ILE A N 1
ATOM 1430 C CA . ILE A 1 175 ? -3.275 0.413 13.967 1.00 97.19 175 ILE A CA 1
ATOM 1431 C C . ILE A 1 175 ? -3.684 1.810 13.513 1.00 97.19 175 ILE A C 1
ATOM 1433 O O . ILE A 1 175 ? -4.634 1.961 12.743 1.00 97.19 175 ILE A O 1
ATOM 1437 N N . TYR A 1 176 ? -2.956 2.815 13.994 1.00 96.31 176 TYR A N 1
ATOM 1438 C CA . TYR A 1 176 ? -3.199 4.224 13.669 1.00 96.31 176 TYR A CA 1
ATOM 1439 C C . TYR A 1 176 ? -2.017 4.888 12.951 1.00 96.31 176 TYR A C 1
ATOM 1441 O O . TYR A 1 176 ? -2.156 5.975 12.401 1.00 96.31 176 TYR A O 1
ATOM 1449 N N . SER A 1 177 ? -0.845 4.246 12.939 1.00 94.81 177 SER A N 1
ATOM 1450 C CA . SER A 1 177 ? 0.341 4.716 12.220 1.00 94.81 177 SER A CA 1
ATOM 1451 C C . SER A 1 177 ? 1.328 3.563 12.011 1.00 94.81 177 SER A C 1
ATOM 1453 O O . SER A 1 177 ? 1.279 2.556 12.724 1.00 94.81 177 SER A O 1
ATOM 1455 N N . VAL A 1 178 ? 2.218 3.694 11.025 1.00 91.25 178 VAL A N 1
ATOM 1456 C CA . VAL A 1 178 ? 3.187 2.659 10.649 1.00 91.25 178 VAL A CA 1
ATOM 1457 C C . VAL A 1 178 ? 4.537 3.275 10.311 1.00 91.25 178 VAL A C 1
ATOM 1459 O O . VAL A 1 178 ? 4.617 4.262 9.581 1.00 91.25 178 VAL A O 1
ATOM 1462 N N . TYR A 1 179 ? 5.595 2.633 10.793 1.00 87.94 179 TYR A N 1
ATOM 1463 C CA . TYR A 1 179 ? 6.980 2.894 10.435 1.00 87.94 179 TYR A CA 1
ATOM 1464 C C . TYR A 1 179 ? 7.450 1.854 9.423 1.00 87.94 179 TYR A C 1
ATOM 1466 O O . TYR A 1 179 ? 7.890 0.757 9.778 1.00 87.94 179 TYR A O 1
ATOM 1474 N N . TRP A 1 180 ? 7.329 2.203 8.147 1.00 79.06 180 TRP A N 1
ATOM 1475 C CA . TRP A 1 180 ? 7.823 1.388 7.043 1.00 79.06 180 TRP A CA 1
ATOM 1476 C C . TRP A 1 180 ? 9.350 1.499 6.942 1.00 79.06 180 TRP A C 1
ATOM 1478 O O . TRP A 1 180 ? 9.902 2.583 7.114 1.00 79.06 180 TRP A O 1
ATOM 1488 N N . GLY A 1 181 ? 10.037 0.390 6.654 1.00 77.50 181 GLY A N 1
ATOM 1489 C CA . GLY A 1 181 ? 11.499 0.359 6.525 1.00 77.50 181 GLY A CA 1
ATOM 1490 C C . GLY A 1 181 ? 12.177 -0.395 7.668 1.00 77.50 181 GLY A C 1
ATOM 1491 O O . GLY A 1 181 ? 11.831 -1.545 7.913 1.00 77.50 181 GLY A O 1
ATOM 1492 N N . MET A 1 182 ? 13.140 0.246 8.340 1.00 56.06 182 MET A N 1
ATOM 1493 C CA . MET A 1 182 ? 14.169 -0.389 9.187 1.00 56.06 182 MET A CA 1
ATOM 1494 C C . MET A 1 182 ? 13.677 -1.340 10.293 1.00 56.06 182 MET A C 1
ATOM 1496 O O . MET A 1 182 ? 14.468 -2.162 10.726 1.00 56.06 182 MET A O 1
ATOM 1500 N N . ASN A 1 183 ? 12.419 -1.266 10.744 1.00 70.94 183 ASN A N 1
ATOM 1501 C CA . ASN A 1 183 ? 11.897 -2.160 11.790 1.00 70.94 183 ASN A CA 1
ATOM 1502 C C . ASN A 1 183 ? 10.441 -2.624 1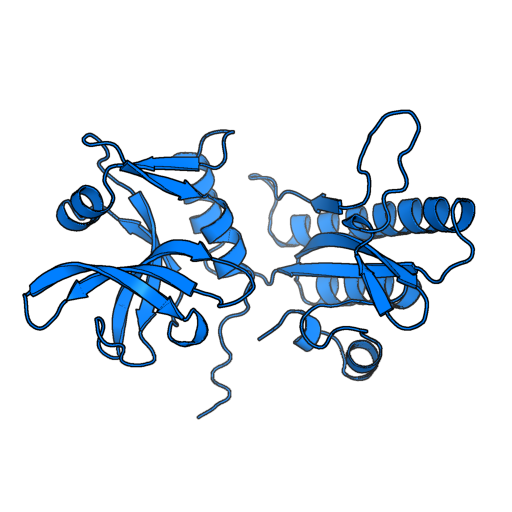1.579 1.00 70.94 183 ASN A C 1
ATOM 1504 O O . ASN A 1 183 ? 9.899 -3.261 12.478 1.00 70.94 183 ASN A O 1
ATOM 1508 N N . GLU A 1 184 ? 9.810 -2.285 10.442 1.00 86.81 184 GLU A N 1
ATOM 1509 C CA . GLU A 1 184 ? 8.407 -2.610 10.101 1.00 86.81 184 GLU A CA 1
ATOM 1510 C C . GLU A 1 184 ? 7.466 -2.661 11.321 1.00 86.81 184 GLU A C 1
ATOM 1512 O O . GLU A 1 184 ? 6.951 -3.715 11.708 1.00 86.81 184 GLU A O 1
ATOM 1517 N N . GLN A 1 185 ? 7.276 -1.511 11.974 1.00 93.50 185 GLN A N 1
ATOM 1518 C CA . GLN A 1 185 ? 6.509 -1.421 13.218 1.00 93.50 185 GLN A CA 1
ATOM 1519 C C . GLN A 1 185 ? 5.191 -0.682 13.012 1.00 93.50 185 GLN A C 1
ATOM 1521 O O . GLN A 1 185 ? 5.147 0.378 12.393 1.00 93.50 185 GLN A O 1
ATOM 1526 N N . ALA A 1 186 ? 4.124 -1.200 13.606 1.00 94.56 186 ALA A N 1
ATOM 1527 C CA . ALA A 1 186 ? 2.831 -0.546 13.706 1.00 94.56 186 ALA A CA 1
ATOM 1528 C C . ALA A 1 186 ? 2.677 0.109 15.083 1.00 94.56 186 ALA A C 1
ATOM 1530 O O . ALA A 1 186 ? 2.869 -0.536 16.119 1.00 94.56 186 ALA A O 1
ATOM 1531 N N . LYS A 1 187 ? 2.273 1.380 15.103 1.00 96.38 187 LYS A N 1
ATOM 1532 C CA . LYS A 1 187 ? 1.715 2.012 16.298 1.00 96.38 187 LYS A CA 1
ATOM 1533 C C . LYS A 1 187 ? 0.273 1.561 16.451 1.00 96.38 187 LYS A C 1
ATOM 1535 O O . LYS A 1 187 ? -0.541 1.727 15.540 1.00 96.38 187 LYS A O 1
ATOM 1540 N N . VAL A 1 188 ? -0.036 1.001 17.613 1.00 97.56 188 VAL A N 1
ATOM 1541 C CA . VAL A 1 188 ? -1.335 0.395 17.881 1.00 97.56 188 VAL A CA 1
ATOM 1542 C C . VAL A 1 188 ? -1.959 0.917 19.162 1.00 97.56 188 VAL A C 1
ATOM 1544 O O . VAL A 1 188 ? -1.271 1.321 20.098 1.00 97.56 188 VAL A O 1
ATOM 1547 N N . VAL A 1 189 ? -3.281 0.849 19.232 1.00 97.94 189 VAL A N 1
ATOM 1548 C CA . VAL A 1 189 ? -4.059 1.011 20.456 1.00 97.94 189 VAL A CA 1
ATOM 1549 C C . VAL A 1 189 ? -4.847 -0.268 20.721 1.00 97.94 189 VAL A C 1
ATOM 1551 O O . VAL A 1 189 ? -5.503 -0.816 19.838 1.00 97.94 189 VAL A O 1
ATOM 1554 N N . GLY A 1 190 ? -4.758 -0.783 21.945 1.00 97.56 190 GLY A N 1
ATOM 1555 C CA . GLY A 1 190 ? -5.364 -2.058 22.328 1.00 97.56 190 GLY A CA 1
ATOM 1556 C C . GLY A 1 190 ? -5.714 -2.110 23.811 1.00 97.56 190 GLY A C 1
ATOM 1557 O O . GLY A 1 190 ? -5.181 -1.347 24.622 1.00 97.56 190 GLY A O 1
ATOM 1558 N N . ARG A 1 191 ? -6.631 -3.007 24.188 1.00 96.56 191 ARG A N 1
ATOM 1559 C CA . ARG A 1 191 ? -7.068 -3.170 25.584 1.00 96.56 191 ARG A CA 1
ATOM 1560 C C . ARG A 1 191 ? -6.094 -4.052 26.362 1.00 96.56 191 ARG A C 1
ATOM 1562 O O . ARG A 1 191 ? -6.108 -5.266 26.214 1.00 96.56 191 ARG A O 1
ATOM 1569 N N . PHE A 1 192 ? -5.271 -3.481 27.233 1.00 93.38 192 PHE A N 1
ATOM 1570 C CA . PHE A 1 192 ? -4.363 -4.264 28.070 1.00 93.38 192 PHE A CA 1
ATOM 1571 C C . PHE A 1 192 ? -5.148 -5.159 29.036 1.00 93.38 192 PHE A C 1
ATOM 1573 O O . PHE A 1 192 ? -5.784 -4.643 29.958 1.00 93.38 192 PHE A O 1
ATOM 1580 N N . ARG A 1 193 ? -5.095 -6.487 28.842 1.00 85.44 193 ARG A N 1
ATOM 1581 C CA . ARG A 1 193 ? -5.928 -7.453 29.583 1.00 85.44 193 ARG A CA 1
ATOM 1582 C C . ARG A 1 193 ? -5.790 -7.304 31.101 1.00 85.44 193 ARG A C 1
ATOM 1584 O O . ARG A 1 193 ? -6.794 -7.122 31.773 1.00 85.44 193 ARG A O 1
ATOM 1591 N N . ARG A 1 194 ? -4.558 -7.257 31.628 1.00 86.56 194 ARG A N 1
ATOM 1592 C CA . ARG A 1 194 ? -4.292 -7.229 33.082 1.00 86.56 194 ARG A CA 1
ATOM 1593 C C . ARG A 1 194 ? -4.813 -5.981 33.803 1.00 86.56 194 ARG A C 1
ATOM 1595 O O . ARG A 1 194 ? -5.167 -6.067 34.968 1.00 86.56 194 ARG A O 1
ATOM 1602 N N . LYS A 1 195 ? -4.813 -4.812 33.151 1.00 88.88 195 LYS A N 1
ATOM 1603 C CA . LYS A 1 195 ? -5.275 -3.548 33.774 1.00 88.88 195 LYS A CA 1
ATOM 1604 C C . LYS A 1 195 ? -6.620 -3.074 33.221 1.00 88.88 195 LYS A C 1
ATOM 1606 O O . LYS A 1 195 ? -6.998 -1.938 33.478 1.00 88.88 195 LYS A O 1
ATOM 1611 N N . HIS A 1 196 ? -7.273 -3.886 32.388 1.00 90.88 196 HIS A N 1
ATOM 1612 C CA . HIS A 1 196 ? -8.529 -3.590 31.693 1.00 90.88 196 HIS A CA 1
ATOM 1613 C C . HIS A 1 196 ? -8.612 -2.214 31.002 1.00 90.88 196 HIS A C 1
ATOM 1615 O O . HIS A 1 196 ? -9.709 -1.737 30.721 1.00 90.88 196 HIS A O 1
ATOM 1621 N N . ARG A 1 197 ? -7.472 -1.599 30.660 1.00 95.19 197 ARG A N 1
ATOM 1622 C CA . ARG A 1 197 ? -7.382 -0.227 30.134 1.00 95.19 197 ARG A CA 1
ATOM 1623 C C . ARG A 1 197 ? -6.854 -0.199 28.706 1.00 95.19 197 ARG A C 1
ATOM 1625 O O . ARG A 1 197 ? -6.028 -1.031 28.336 1.00 95.19 197 ARG A O 1
ATOM 1632 N N . TRP A 1 198 ? -7.270 0.792 27.928 1.00 97.25 198 TRP A N 1
ATOM 1633 C CA . TRP A 1 198 ? -6.710 1.042 26.600 1.00 97.25 198 TRP A CA 1
ATOM 1634 C C . TRP A 1 198 ? -5.321 1.666 26.713 1.00 97.25 198 TRP A C 1
ATOM 1636 O O . TRP A 1 198 ? -5.115 2.622 27.466 1.00 97.25 198 TRP A O 1
ATOM 1646 N N . ILE A 1 199 ? -4.360 1.110 25.983 1.00 96.88 199 ILE A N 1
ATOM 1647 C CA . ILE A 1 199 ? -2.982 1.597 25.932 1.00 96.88 199 ILE A CA 1
ATOM 1648 C C . ILE A 1 199 ? -2.548 1.778 24.482 1.00 96.88 199 ILE A C 1
ATOM 1650 O O . ILE A 1 199 ? -2.962 1.009 23.614 1.00 96.88 199 ILE A O 1
ATOM 1654 N N . LYS A 1 200 ? -1.698 2.780 24.247 1.00 97.44 200 LYS A N 1
ATOM 1655 C CA . LYS A 1 200 ? -0.874 2.854 23.041 1.00 97.44 200 LYS A CA 1
ATOM 1656 C C . LYS A 1 200 ? 0.291 1.877 23.185 1.00 97.44 200 LYS A C 1
ATOM 1658 O O . LYS A 1 200 ? 0.775 1.640 24.294 1.00 97.44 200 LYS A O 1
ATOM 1663 N N . GLY A 1 201 ? 0.730 1.316 22.075 1.00 95.75 201 GLY A N 1
ATOM 1664 C CA . GLY A 1 201 ? 1.877 0.430 22.008 1.00 95.75 201 GLY A CA 1
ATOM 1665 C C . GLY A 1 201 ? 2.459 0.397 20.607 1.00 95.75 201 GLY A C 1
ATOM 1666 O O . GLY A 1 201 ? 1.943 1.022 19.682 1.00 95.75 201 GLY A O 1
ATOM 1667 N N . VAL A 1 202 ? 3.543 -0.353 20.467 1.00 95.31 202 VAL A N 1
ATOM 1668 C CA . VAL A 1 202 ? 4.210 -0.588 19.191 1.00 95.31 202 VAL A CA 1
ATOM 1669 C C . VAL A 1 202 ? 4.342 -2.093 19.007 1.00 95.31 202 VAL A C 1
ATOM 1671 O O . VAL A 1 202 ? 4.656 -2.806 19.962 1.00 95.31 202 VAL A O 1
ATOM 1674 N N . CYS A 1 203 ? 4.036 -2.588 17.813 1.00 94.31 203 CYS A N 1
ATOM 1675 C CA . CYS A 1 203 ? 4.101 -4.006 17.467 1.00 94.31 203 CYS A CA 1
ATOM 1676 C C . CYS A 1 203 ? 4.850 -4.185 16.147 1.00 94.31 203 CYS A C 1
ATOM 1678 O O . CYS A 1 203 ? 4.572 -3.437 15.210 1.00 94.31 203 CYS A O 1
ATOM 1680 N N . PRO A 1 204 ? 5.746 -5.179 16.028 1.00 93.31 204 PRO A N 1
ATOM 1681 C CA . PRO A 1 204 ? 6.218 -5.620 14.720 1.00 93.31 204 PRO A CA 1
ATOM 1682 C C . PRO A 1 204 ? 5.021 -6.037 13.859 1.00 93.31 204 PRO A C 1
ATOM 1684 O O . PRO A 1 204 ? 4.152 -6.762 14.348 1.00 93.31 204 PRO A O 1
ATOM 1687 N N . ILE A 1 205 ? 4.967 -5.603 12.598 1.00 91.62 205 ILE A N 1
ATOM 1688 C CA . ILE A 1 205 ? 3.865 -5.946 11.680 1.00 91.62 205 ILE A CA 1
ATOM 1689 C C . ILE A 1 205 ? 3.771 -7.465 11.495 1.00 91.62 205 ILE A C 1
ATOM 1691 O O . ILE A 1 205 ? 2.674 -8.009 11.501 1.00 91.62 205 ILE A O 1
ATOM 1695 N N . VAL A 1 206 ? 4.911 -8.163 11.462 1.00 89.06 206 VAL A N 1
ATOM 1696 C CA . VAL A 1 206 ? 5.001 -9.637 11.398 1.00 89.06 206 VAL A CA 1
ATOM 1697 C C . VAL A 1 206 ? 4.356 -10.366 12.588 1.00 89.06 206 VAL A C 1
ATOM 1699 O O . VAL A 1 206 ? 4.129 -11.574 12.534 1.00 89.06 206 VAL A O 1
ATOM 1702 N N . SER A 1 207 ? 4.077 -9.654 13.683 1.00 93.00 207 SER A N 1
ATOM 1703 C CA . SER A 1 207 ? 3.381 -10.181 14.863 1.00 93.00 207 SER A CA 1
ATOM 1704 C C . SER A 1 207 ? 1.875 -9.902 14.835 1.00 93.00 207 SER A C 1
ATOM 1706 O O . SER A 1 207 ? 1.195 -10.188 15.823 1.00 93.00 207 SER A O 1
ATOM 1708 N N . LEU A 1 208 ? 1.358 -9.325 13.749 1.00 93.56 208 LEU A N 1
ATOM 1709 C CA . LEU A 1 208 ? -0.046 -8.986 13.541 1.00 93.56 208 LEU A CA 1
ATOM 1710 C C . LEU A 1 208 ? -0.613 -9.773 12.350 1.00 93.56 208 LEU A C 1
ATOM 1712 O O . LEU A 1 208 ? 0.096 -10.047 11.386 1.00 93.56 208 LEU A O 1
ATOM 1716 N N . ASP A 1 209 ? -1.896 -10.111 12.416 1.00 92.56 209 ASP A N 1
ATOM 1717 C CA . ASP A 1 209 ? -2.649 -10.771 11.349 1.00 92.56 209 ASP A CA 1
ATOM 1718 C C . ASP A 1 209 ? -4.069 -10.184 11.214 1.00 92.56 209 ASP A C 1
ATOM 1720 O O . ASP A 1 209 ? -4.439 -9.229 11.912 1.00 92.56 209 ASP A O 1
ATOM 1724 N N . ASN A 1 210 ? -4.878 -10.758 10.313 1.00 90.69 210 ASN A N 1
ATOM 1725 C CA . ASN A 1 210 ? -6.303 -10.441 10.162 1.00 90.69 210 ASN A CA 1
ATOM 1726 C C . ASN A 1 210 ? -6.584 -8.935 9.997 1.00 90.69 210 ASN A C 1
ATOM 1728 O O . ASN A 1 210 ? -7.529 -8.383 10.590 1.00 90.69 210 ASN A O 1
ATOM 1732 N N . PHE A 1 211 ? -5.735 -8.266 9.208 1.00 91.56 211 PHE A N 1
ATOM 1733 C CA . PHE A 1 211 ? -5.859 -6.847 8.899 1.00 91.56 211 PHE A CA 1
ATOM 1734 C C . PHE A 1 211 ? -7.212 -6.580 8.243 1.00 91.56 211 PHE A C 1
ATOM 1736 O O . PHE A 1 211 ? -7.590 -7.237 7.277 1.00 91.56 211 PHE A O 1
ATOM 1743 N N . ARG A 1 212 ? -7.954 -5.600 8.757 1.00 93.06 212 ARG A N 1
ATOM 1744 C CA . ARG A 1 212 ? -9.239 -5.177 8.187 1.00 93.06 212 ARG A CA 1
ATOM 1745 C C . ARG A 1 212 ? -9.518 -3.711 8.484 1.00 93.06 212 ARG A C 1
ATOM 1747 O O . ARG A 1 212 ? -9.258 -3.257 9.602 1.00 93.06 212 ARG A O 1
ATOM 1754 N N . PRO A 1 213 ? -10.063 -2.947 7.531 1.00 94.38 213 PRO A N 1
ATOM 1755 C CA . PRO A 1 213 ? -10.357 -1.547 7.764 1.00 94.38 213 PRO A CA 1
ATOM 1756 C C . PRO A 1 213 ? -11.581 -1.447 8.679 1.00 94.38 213 PRO A C 1
ATOM 1758 O O . PRO A 1 213 ? -12.542 -2.225 8.564 1.00 94.38 213 PRO A O 1
ATOM 1761 N N . LYS A 1 214 ? -11.551 -0.517 9.634 1.00 95.88 214 LYS A N 1
ATOM 1762 C CA . LYS A 1 214 ? -12.597 -0.383 10.647 1.00 95.88 214 LYS A CA 1
ATOM 1763 C C . LYS A 1 214 ? -12.795 1.070 11.066 1.00 95.88 214 LYS A C 1
ATOM 1765 O O . LYS A 1 214 ? -11.844 1.738 11.448 1.00 95.88 214 LYS A O 1
ATOM 1770 N N . ILE A 1 215 ? -14.051 1.508 11.066 1.00 96.62 215 ILE A N 1
ATOM 1771 C CA . ILE A 1 215 ? -14.474 2.753 11.708 1.00 96.62 215 ILE A CA 1
ATOM 1772 C C . ILE A 1 215 ? -14.677 2.456 13.196 1.00 96.62 215 ILE A C 1
ATOM 1774 O O . ILE A 1 215 ? -15.378 1.506 13.564 1.00 96.62 215 ILE A O 1
ATOM 1778 N N . VAL A 1 216 ? -13.993 3.2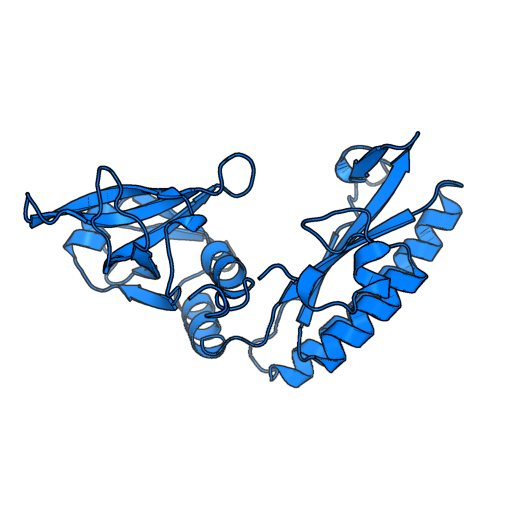05 14.055 1.00 96.75 216 VAL A N 1
ATOM 1779 C CA . VAL A 1 216 ? -13.987 2.997 15.504 1.00 96.75 216 VAL A CA 1
ATOM 1780 C C . VAL A 1 216 ? -14.762 4.108 16.199 1.00 96.75 216 VAL A C 1
ATOM 1782 O O . VAL A 1 216 ? -14.392 5.268 16.098 1.00 96.75 216 VAL A O 1
ATOM 1785 N N . TYR A 1 217 ? -15.774 3.709 16.971 1.00 96.88 217 TYR A N 1
ATOM 1786 C CA . TYR A 1 217 ? -16.661 4.587 17.752 1.00 96.88 217 TYR A CA 1
ATOM 1787 C C . TYR A 1 217 ? -16.348 4.564 19.258 1.00 96.88 217 TYR A C 1
ATOM 1789 O O . TYR A 1 217 ? -17.081 5.113 20.072 1.00 96.88 217 TYR A O 1
ATOM 1797 N N . ASN A 1 218 ? -15.311 3.833 19.685 1.00 96.44 218 ASN A N 1
ATOM 1798 C CA . ASN A 1 218 ? -15.059 3.639 21.111 1.00 96.44 218 ASN A CA 1
ATOM 1799 C C . ASN A 1 218 ? -14.434 4.908 21.722 1.00 96.44 218 ASN A C 1
ATOM 1801 O O . ASN A 1 218 ? -13.268 5.189 21.421 1.00 96.44 218 ASN A O 1
ATOM 1805 N N . PRO A 1 219 ? -15.113 5.606 22.652 1.00 96.31 219 PRO A N 1
ATOM 1806 C CA . PRO A 1 219 ? -14.637 6.888 23.171 1.00 96.31 219 PRO A CA 1
ATOM 1807 C C . PRO A 1 219 ? -13.304 6.765 23.917 1.00 96.31 219 PRO A C 1
ATOM 1809 O O . PRO A 1 219 ? -12.498 7.689 23.914 1.00 96.31 219 PRO A O 1
ATOM 1812 N N . ASN A 1 220 ? -13.004 5.603 24.510 1.00 96.31 220 ASN A N 1
ATOM 1813 C CA . ASN A 1 220 ? -11.717 5.390 25.171 1.00 96.31 220 ASN A CA 1
ATOM 1814 C C . ASN A 1 220 ? -10.563 5.238 24.175 1.00 96.31 220 ASN A C 1
ATOM 1816 O O . ASN A 1 220 ? -9.432 5.593 24.505 1.00 96.31 220 ASN A O 1
ATOM 1820 N N . ILE A 1 221 ? -10.828 4.695 22.982 1.00 96.62 221 ILE A N 1
ATOM 1821 C CA . ILE A 1 221 ? -9.832 4.623 21.909 1.00 96.62 221 ILE A CA 1
ATOM 1822 C C . ILE A 1 221 ? -9.598 6.022 21.349 1.00 96.62 221 ILE A C 1
ATOM 1824 O O . ILE A 1 221 ? -8.450 6.44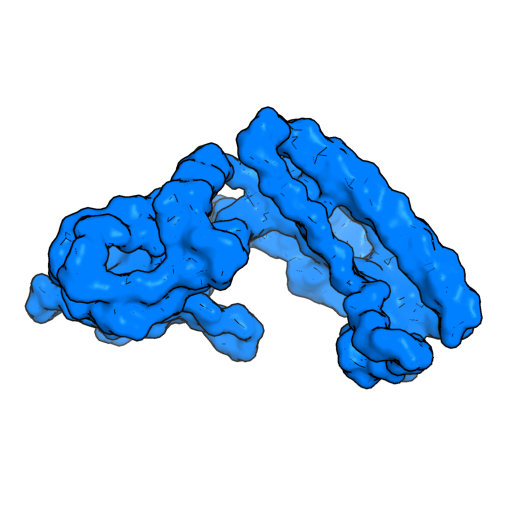7 21.273 1.00 96.62 221 ILE A O 1
ATOM 1828 N N . ILE A 1 222 ? -10.670 6.750 21.039 1.00 97.06 222 ILE A N 1
ATOM 1829 C CA . ILE A 1 222 ? -10.599 8.111 20.495 1.00 97.06 222 ILE A CA 1
ATOM 1830 C C . ILE A 1 222 ? -9.866 9.034 21.468 1.00 97.06 222 ILE A C 1
ATOM 1832 O O . ILE A 1 222 ? -8.870 9.642 21.097 1.00 97.06 222 ILE A O 1
ATOM 1836 N N . LYS A 1 223 ? -10.236 9.021 22.756 1.00 95.94 223 LYS A N 1
ATOM 1837 C CA . LYS A 1 223 ? -9.524 9.768 23.805 1.00 95.94 223 LYS A CA 1
ATOM 1838 C C . LYS A 1 223 ? -8.045 9.397 23.893 1.00 95.94 223 LYS A C 1
ATOM 1840 O O . LYS A 1 223 ? -7.218 10.234 24.236 1.00 95.94 223 LYS A O 1
ATOM 1845 N N . LYS A 1 224 ? -7.685 8.134 23.633 1.00 96.56 224 LYS A N 1
ATOM 1846 C CA . LYS A 1 224 ? -6.272 7.736 23.584 1.00 96.56 224 LYS A CA 1
ATOM 1847 C C . LYS A 1 224 ? -5.572 8.301 22.362 1.00 96.56 224 LYS A C 1
ATOM 1849 O O . LYS A 1 224 ? -4.392 8.604 22.481 1.00 96.56 224 LYS A O 1
ATOM 1854 N N . LEU A 1 225 ? -6.261 8.403 21.235 1.00 96.94 225 LEU A N 1
ATOM 1855 C CA . LEU A 1 225 ? -5.736 8.901 19.971 1.00 96.94 225 LEU A CA 1
ATOM 1856 C C . LEU A 1 225 ? -5.840 10.419 19.806 1.00 96.94 225 LEU A C 1
ATOM 1858 O O . LEU A 1 225 ? -5.358 10.895 18.793 1.00 96.94 225 LEU A O 1
ATOM 1862 N N . ALA A 1 226 ? -6.399 11.157 20.769 1.00 95.81 226 ALA A N 1
ATOM 1863 C CA . ALA A 1 226 ? -6.407 12.618 20.742 1.00 95.81 226 ALA A CA 1
ATOM 1864 C C . ALA A 1 226 ? -5.013 13.168 20.390 1.00 95.81 226 ALA A C 1
ATOM 1866 O O . ALA A 1 226 ? -4.002 12.663 20.896 1.00 95.81 226 ALA A O 1
ATOM 1867 N N . ASP A 1 227 ? -4.998 14.139 19.477 1.00 93.50 227 ASP A N 1
ATOM 1868 C CA . ASP A 1 227 ? -3.819 14.809 18.913 1.00 93.50 227 ASP A CA 1
ATOM 1869 C C . ASP A 1 227 ? -2.921 13.931 18.019 1.00 93.50 227 ASP A C 1
ATOM 1871 O O . ASP A 1 227 ? -1.881 14.382 17.540 1.00 93.50 227 ASP A O 1
ATOM 1875 N N . GLU A 1 228 ? -3.296 12.677 17.749 1.00 96.19 228 GLU A N 1
ATOM 1876 C CA . GLU A 1 228 ? -2.601 11.865 16.748 1.00 96.19 228 GLU A CA 1
ATOM 1877 C C . GLU A 1 228 ? -3.055 12.238 15.335 1.00 96.19 228 GLU A C 1
ATOM 1879 O O . GLU A 1 228 ? -4.238 12.459 15.067 1.00 96.19 228 GLU A O 1
ATOM 1884 N N . THR A 1 229 ? -2.102 12.220 14.406 1.00 95.25 229 THR A N 1
ATOM 1885 C CA . THR A 1 229 ? -2.365 12.355 12.974 1.00 95.25 229 THR A CA 1
ATOM 1886 C C . THR A 1 229 ? -2.318 10.987 12.307 1.00 95.25 229 THR A C 1
ATOM 1888 O O . THR A 1 229 ? -1.293 10.300 12.307 1.00 95.25 229 THR A O 1
ATOM 1891 N N . ILE A 1 230 ? -3.432 10.601 11.700 1.00 94.88 230 ILE A N 1
ATOM 1892 C CA . ILE A 1 230 ? -3.577 9.370 10.933 1.00 94.88 230 ILE A CA 1
ATOM 1893 C C . ILE A 1 230 ? -3.321 9.695 9.470 1.00 94.88 230 ILE A C 1
ATOM 1895 O O . ILE A 1 230 ? -3.907 10.616 8.909 1.00 94.88 230 ILE A O 1
ATOM 1899 N N . ASN A 1 231 ? -2.433 8.930 8.845 1.00 91.94 231 ASN A N 1
ATOM 1900 C CA . ASN A 1 231 ? -2.164 9.032 7.419 1.00 91.94 231 ASN A CA 1
ATOM 1901 C C . ASN A 1 231 ? -3.039 8.022 6.664 1.00 91.94 231 ASN A C 1
ATOM 1903 O O . ASN A 1 231 ? -2.981 6.829 6.957 1.00 91.94 231 ASN A O 1
ATOM 1907 N N . SER A 1 232 ? -3.808 8.487 5.681 1.00 88.25 232 SER A N 1
ATOM 1908 C CA . SER A 1 232 ? -4.644 7.654 4.807 1.00 88.25 232 SER A CA 1
ATOM 1909 C C . SER A 1 232 ? -3.872 6.514 4.134 1.00 88.25 232 SER A C 1
ATOM 1911 O O . SER A 1 232 ? -4.431 5.440 3.934 1.00 88.25 232 SER A O 1
ATOM 1913 N N . PHE A 1 233 ? -2.569 6.670 3.874 1.00 84.75 233 PHE A N 1
ATOM 1914 C CA . PHE A 1 233 ? -1.738 5.638 3.252 1.00 84.75 233 PHE A CA 1
ATOM 1915 C C . PHE A 1 233 ? -1.605 4.354 4.082 1.00 84.75 233 PHE A C 1
ATOM 1917 O O . PHE A 1 233 ? -1.151 3.342 3.545 1.00 84.75 233 PHE A O 1
ATOM 1924 N N . ILE A 1 234 ? -2.012 4.336 5.362 1.00 88.69 234 ILE A N 1
ATOM 1925 C CA . ILE A 1 234 ? -2.050 3.084 6.133 1.00 88.69 234 ILE A CA 1
ATOM 1926 C C . ILE A 1 234 ? -3.023 2.072 5.518 1.00 88.69 234 ILE A C 1
ATOM 1928 O O . ILE A 1 234 ? -2.717 0.885 5.517 1.00 88.69 234 ILE A O 1
ATOM 1932 N N . PHE A 1 235 ? -4.157 2.511 4.962 1.00 86.69 235 PHE A N 1
ATOM 1933 C CA . PHE A 1 235 ? -5.150 1.602 4.388 1.00 86.69 235 PHE A CA 1
ATOM 1934 C C . PHE A 1 235 ? -4.616 0.914 3.131 1.00 86.69 235 PHE A C 1
ATOM 1936 O O . PHE A 1 235 ? -4.391 -0.296 3.195 1.00 86.69 235 PHE A O 1
ATOM 1943 N N . PRO A 1 236 ? -4.328 1.628 2.024 1.00 75.06 236 PRO A N 1
ATOM 1944 C CA . PRO A 1 236 ? -3.867 0.977 0.810 1.00 75.06 236 PRO A CA 1
ATOM 1945 C C . PRO A 1 236 ? -2.609 0.150 1.074 1.00 75.06 236 PRO A C 1
ATOM 1947 O O . PRO A 1 236 ? -2.522 -0.944 0.551 1.00 75.06 236 PRO A O 1
ATOM 1950 N N . ARG A 1 237 ? -1.693 0.564 1.965 1.00 77.25 237 ARG A N 1
ATOM 1951 C CA . ARG A 1 237 ? -0.492 -0.235 2.270 1.00 77.25 237 ARG A CA 1
ATOM 1952 C C . ARG A 1 237 ? -0.732 -1.506 3.084 1.00 77.25 237 ARG A C 1
ATOM 1954 O O . ARG A 1 237 ? -0.013 -2.474 2.872 1.00 77.25 237 ARG A O 1
ATOM 1961 N N . PHE A 1 238 ? -1.684 -1.541 4.017 1.00 78.56 238 PHE A N 1
ATOM 1962 C CA . PHE A 1 238 ? -2.002 -2.801 4.707 1.00 78.56 238 PHE A CA 1
ATOM 1963 C C . PHE A 1 238 ? -2.755 -3.774 3.807 1.00 78.56 238 PHE A C 1
ATOM 1965 O O . PHE A 1 238 ? -2.578 -4.979 3.942 1.00 78.56 238 PHE A O 1
ATOM 1972 N N . PHE A 1 239 ? -3.560 -3.249 2.887 1.00 73.50 239 PHE A N 1
ATOM 1973 C CA . PHE A 1 239 ? -4.393 -4.042 1.981 1.00 73.50 239 PHE A CA 1
ATOM 1974 C C . PHE A 1 239 ? -3.742 -4.284 0.610 1.00 73.50 239 PHE A C 1
ATOM 1976 O O . PHE A 1 239 ? -4.252 -5.050 -0.196 1.00 73.50 239 PHE A O 1
ATOM 1983 N N . ALA A 1 240 ? -2.574 -3.684 0.389 1.00 63.84 240 ALA A N 1
ATOM 1984 C CA . ALA A 1 240 ? -1.599 -4.025 -0.637 1.00 63.84 240 ALA A CA 1
ATOM 1985 C C . ALA A 1 240 ? -0.949 -5.388 -0.423 1.00 63.84 240 ALA A C 1
ATOM 1987 O O . ALA A 1 240 ? -0.427 -5.992 -1.358 1.00 63.84 240 ALA A O 1
ATOM 1988 N N . MET A 1 241 ? -0.883 -5.816 0.837 1.00 55.75 241 MET A N 1
ATOM 1989 C CA . MET A 1 241 ? -0.274 -7.080 1.192 1.00 55.75 241 MET A CA 1
ATOM 1990 C C . MET A 1 241 ? -1.312 -8.172 0.931 1.00 55.75 241 MET A C 1
ATOM 1992 O O . MET A 1 241 ? -2.403 -8.098 1.500 1.00 55.75 241 MET A O 1
ATOM 1996 N N . PRO A 1 242 ? -1.023 -9.179 0.090 1.00 48.66 242 PRO A N 1
ATOM 1997 C CA . PRO A 1 242 ? -1.888 -10.348 -0.002 1.00 48.66 242 PRO A CA 1
ATOM 1998 C C . PRO A 1 242 ? -2.065 -10.937 1.398 1.00 48.66 242 PRO A C 1
ATOM 2000 O O . PRO A 1 242 ? -1.111 -10.961 2.190 1.00 48.66 242 PRO A O 1
ATOM 2003 N N . ALA A 1 243 ? -3.289 -11.387 1.699 1.00 51.91 243 ALA A N 1
ATOM 2004 C CA . ALA A 1 243 ? -3.584 -12.106 2.932 1.00 51.91 243 ALA A CA 1
ATOM 2005 C C . ALA A 1 243 ? -2.484 -13.152 3.151 1.00 51.91 243 ALA A C 1
ATOM 2007 O O . ALA A 1 243 ? -2.072 -13.817 2.198 1.00 51.91 243 ALA A O 1
ATOM 2008 N N . ALA A 1 244 ? -1.931 -13.226 4.366 1.00 51.47 244 ALA A N 1
ATOM 2009 C CA . ALA A 1 244 ? -0.952 -14.259 4.674 1.00 51.47 244 ALA A CA 1
ATOM 2010 C C . ALA A 1 244 ? -1.591 -15.601 4.298 1.00 51.47 244 ALA A C 1
ATOM 2012 O O . ALA A 1 244 ? -2.633 -15.944 4.852 1.00 51.47 244 ALA A O 1
ATOM 2013 N N . SER A 1 245 ? -1.032 -16.288 3.298 1.00 45.59 245 SER A N 1
ATOM 2014 C CA . SER A 1 245 ? -1.482 -17.626 2.943 1.00 45.59 245 SER A CA 1
ATOM 2015 C C . SER A 1 245 ? -1.372 -18.478 4.198 1.00 45.59 245 SER A C 1
ATOM 2017 O O . SER A 1 245 ? -0.350 -18.408 4.883 1.00 45.59 245 SER A O 1
ATOM 2019 N N . GLU A 1 246 ? -2.390 -19.283 4.482 1.00 45.62 246 GLU A N 1
ATOM 2020 C CA . GLU A 1 246 ? -2.432 -20.281 5.565 1.00 45.62 246 GLU A CA 1
ATOM 2021 C C . GLU A 1 246 ? -1.386 -21.407 5.372 1.00 45.62 246 GLU A C 1
ATOM 2023 O O . GLU A 1 246 ? -1.563 -22.523 5.830 1.00 45.62 246 GLU A O 1
ATOM 2028 N N . ALA A 1 247 ? -0.291 -21.142 4.658 1.00 40.38 247 ALA A N 1
ATOM 2029 C CA . ALA A 1 247 ? 0.653 -22.123 4.140 1.00 40.38 247 ALA A CA 1
ATOM 2030 C C . ALA A 1 247 ? 1.790 -22.488 5.113 1.00 40.38 247 ALA A C 1
ATOM 2032 O O . ALA A 1 247 ? 2.792 -23.028 4.667 1.00 40.38 247 ALA A O 1
ATOM 2033 N N . ASP A 1 248 ? 1.638 -22.216 6.411 1.00 40.28 248 ASP A N 1
ATOM 2034 C CA . ASP A 1 248 ? 2.585 -22.647 7.453 1.00 40.28 248 ASP A CA 1
ATOM 2035 C C . ASP A 1 248 ? 1.823 -23.203 8.678 1.00 40.28 248 ASP A C 1
ATOM 2037 O O . ASP A 1 248 ? 2.021 -22.739 9.809 1.00 40.28 248 ASP A O 1
ATOM 2041 N N . GLU A 1 249 ? 0.922 -24.162 8.446 1.00 38.84 249 GLU A N 1
ATOM 2042 C CA . GLU A 1 249 ? 0.508 -25.156 9.454 1.00 38.84 249 GLU A CA 1
ATOM 2043 C C . GLU A 1 249 ? 1.029 -26.547 9.080 1.00 38.84 249 GLU A C 1
ATOM 2045 O O . GLU A 1 249 ? 0.825 -26.968 7.918 1.00 38.84 249 GLU A O 1
#